Protein AF-A0A7C5QL79-F1 (afdb_monomer_lite)

Secondary structure (DSSP, 8-state):
-HHHHHHTT----SS---SS------------TTT-TTS-B-TTSSBPB-TTSBBSSTT-B--GGGSSSPSHHHHHHHHHHHHHHHHHSS-----GGGS-EEEESSSEEEEEE-GGG-SEEEEEEGGGSHHHHHH----EEEEEE-TTS-EEEEEEEESSHHHHHHHHHHHHT----SS-GGGHHHHHSPPTTPPP-

Foldseek 3Di:
DVVVCVVVVDDDDPDDDDPDDDDPDDDADDDPCVVVVPFDADPSRATDADQLQATPDPLDGDAEPSHDPHDDQRRVQNVVSNVCCNVPNSPDGRDVLLGKE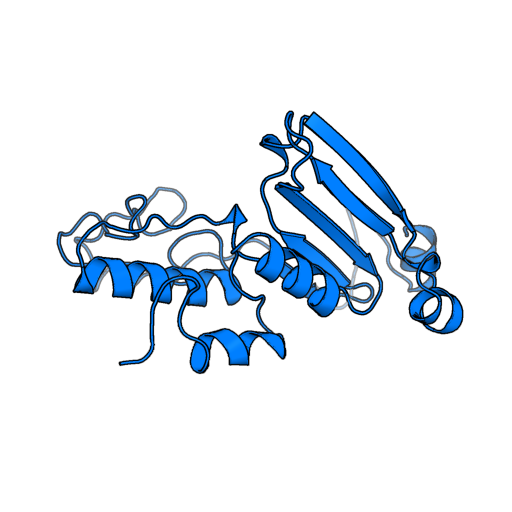WDPDVKIKIKHFDQVQFPDKDKDFPCVDVVCVVPKRDKMKMFGAHPVRDTGMIIIITPPRQVVRQVVSVVVQGAHYPPDPCNVCVVPPPRDPDDDD

Structure (mmCIF, N/CA/C/O backbone):
data_AF-A0A7C5QL79-F1
#
_entry.id   AF-A0A7C5QL79-F1
#
loop_
_atom_site.group_PDB
_atom_site.id
_atom_site.type_symbol
_atom_site.label_atom_id
_atom_site.label_alt_id
_atom_site.label_comp_id
_atom_site.label_asym_id
_atom_site.label_entity_id
_atom_site.label_seq_id
_atom_site.pdbx_PDB_ins_code
_atom_site.Cartn_x
_atom_site.Cartn_y
_atom_site.Cartn_z
_atom_site.occupancy
_atom_site.B_iso_or_equiv
_atom_site.auth_seq_id
_atom_site.auth_comp_id
_atom_site.auth_asym_id
_atom_site.auth_atom_id
_atom_site.pdbx_PDB_model_num
ATOM 1 N N . LEU A 1 1 ? 9.612 5.056 -22.822 1.00 63.94 1 LEU A N 1
ATOM 2 C CA . LEU A 1 1 ? 8.281 4.616 -22.355 1.00 63.94 1 LEU A CA 1
ATOM 3 C C . LEU A 1 1 ? 7.223 5.064 -23.346 1.00 63.94 1 LEU A C 1
ATOM 5 O O . LEU A 1 1 ? 6.625 4.189 -23.943 1.00 63.94 1 LEU A O 1
ATOM 9 N N . GLU A 1 2 ? 7.077 6.368 -23.602 1.00 67.50 2 GLU A N 1
ATOM 10 C CA . GLU A 1 2 ? 6.172 6.901 -24.642 1.00 67.50 2 GLU A CA 1
ATOM 11 C C . GLU A 1 2 ? 6.366 6.213 -25.995 1.00 67.50 2 GLU A C 1
ATOM 13 O O . GLU A 1 2 ? 5.449 5.558 -26.464 1.00 67.50 2 GLU A O 1
ATOM 18 N N . SER A 1 3 ? 7.589 6.172 -26.535 1.00 72.56 3 SER A N 1
ATOM 19 C CA . SER A 1 3 ? 7.853 5.480 -27.811 1.00 72.56 3 SER A CA 1
ATOM 20 C C . SER A 1 3 ? 7.521 3.979 -27.796 1.00 72.56 3 SER A C 1
ATOM 22 O O . SER A 1 3 ? 7.276 3.383 -28.838 1.00 72.56 3 SER A O 1
ATOM 24 N N . SER A 1 4 ? 7.533 3.341 -26.621 1.00 70.38 4 SER A N 1
ATOM 25 C CA . SER A 1 4 ? 7.132 1.936 -26.468 1.00 70.38 4 SER A CA 1
ATOM 26 C C . SER A 1 4 ? 5.611 1.790 -26.429 1.00 70.38 4 SER A C 1
ATOM 28 O O . SER A 1 4 ? 5.093 0.817 -26.958 1.00 70.38 4 SER A O 1
ATOM 30 N N . LEU A 1 5 ? 4.905 2.745 -25.819 1.00 71.00 5 LEU A N 1
ATOM 31 C CA . LEU A 1 5 ? 3.443 2.812 -25.799 1.00 71.00 5 LEU A CA 1
ATOM 32 C C . LEU A 1 5 ? 2.896 3.126 -27.198 1.00 71.00 5 LEU A C 1
ATOM 34 O O . LEU A 1 5 ? 2.016 2.418 -27.677 1.00 71.00 5 LEU A O 1
ATOM 38 N N . GLU A 1 6 ? 3.493 4.090 -27.896 1.00 80.56 6 GLU A N 1
ATOM 39 C CA . GLU A 1 6 ? 3.172 4.410 -29.291 1.00 80.56 6 GLU A CA 1
ATOM 40 C C . GLU A 1 6 ? 3.388 3.199 -30.211 1.00 80.56 6 GLU A C 1
ATOM 42 O O . GLU A 1 6 ? 2.539 2.887 -31.043 1.00 80.56 6 GLU A O 1
ATOM 47 N N . ALA A 1 7 ? 4.480 2.445 -30.024 1.00 78.38 7 ALA A N 1
ATOM 48 C CA . ALA A 1 7 ? 4.735 1.212 -30.776 1.00 78.38 7 ALA A CA 1
ATOM 49 C C . ALA A 1 7 ? 3.708 0.095 -30.498 1.00 78.38 7 ALA A C 1
ATOM 51 O O . ALA A 1 7 ? 3.544 -0.804 -31.323 1.00 78.38 7 ALA A O 1
ATOM 52 N N . LEU A 1 8 ? 3.014 0.149 -29.356 1.00 77.56 8 LEU A N 1
ATOM 53 C CA . LEU A 1 8 ? 1.894 -0.732 -29.010 1.00 77.56 8 LEU A CA 1
ATOM 54 C C . LEU A 1 8 ? 0.539 -0.183 -29.496 1.00 77.56 8 LEU A C 1
ATOM 56 O O . LEU A 1 8 ? -0.491 -0.796 -29.224 1.00 77.56 8 LEU A O 1
ATOM 60 N N . GLY A 1 9 ? 0.529 0.945 -30.213 1.00 81.75 9 GLY A N 1
ATOM 61 C CA . GLY A 1 9 ? -0.681 1.589 -30.724 1.00 81.75 9 GLY A CA 1
ATOM 62 C C . GLY A 1 9 ? -1.437 2.415 -29.683 1.00 81.75 9 GLY A C 1
ATOM 63 O O . GLY A 1 9 ? -2.613 2.707 -29.885 1.00 81.75 9 GLY A O 1
ATOM 64 N N . VAL A 1 10 ? -0.796 2.772 -28.566 1.00 82.88 10 VAL A N 1
ATOM 65 C CA . VAL A 1 10 ? -1.392 3.644 -27.548 1.00 82.88 10 VAL A CA 1
ATOM 66 C C . VAL A 1 10 ? -1.242 5.098 -27.987 1.00 82.88 10 VAL A C 1
ATOM 68 O O . VAL A 1 10 ? -0.123 5.596 -28.096 1.00 82.88 10 VAL A O 1
ATOM 71 N N . ASP A 1 11 ? -2.369 5.774 -28.193 1.00 82.50 11 ASP A N 1
ATOM 72 C CA . ASP A 1 11 ? -2.445 7.227 -28.356 1.00 82.50 11 ASP A CA 1
ATOM 73 C C . ASP A 1 11 ? -2.881 7.869 -27.032 1.00 82.50 11 ASP A C 1
ATOM 75 O O . ASP A 1 11 ? -3.882 7.464 -26.436 1.00 82.50 11 ASP A O 1
ATOM 79 N N . ILE A 1 12 ? -2.116 8.850 -26.552 1.00 83.94 12 ILE A N 1
ATOM 80 C CA . ILE A 1 12 ? -2.429 9.600 -25.332 1.00 83.94 12 ILE A CA 1
ATOM 81 C C . ILE A 1 12 ? -2.948 10.970 -25.762 1.00 83.94 12 ILE A C 1
ATOM 83 O O . ILE A 1 12 ? -2.173 11.865 -26.095 1.00 83.94 12 ILE A O 1
ATOM 87 N N . SER A 1 13 ? -4.266 11.143 -25.730 1.00 84.19 13 SER A N 1
ATOM 88 C CA . SER A 1 13 ? -4.932 12.361 -26.189 1.00 84.19 13 SER A CA 1
ATOM 89 C C . SER A 1 13 ? -6.064 12.782 -25.247 1.00 84.19 13 SER A C 1
ATOM 91 O O . SER A 1 13 ? -6.683 11.964 -24.569 1.00 84.19 13 SER A O 1
ATOM 93 N N . GLU A 1 14 ? -6.353 14.087 -25.186 1.00 87.12 14 GLU A N 1
ATOM 94 C CA . GLU A 1 14 ? -7.499 14.615 -24.418 1.00 87.12 14 GLU A CA 1
ATOM 95 C C . GLU A 1 14 ? -8.848 14.294 -25.081 1.00 87.12 14 GLU A C 1
ATOM 97 O O . GLU A 1 14 ? -9.909 14.457 -24.477 1.00 87.12 14 GLU A O 1
ATOM 102 N N . ARG A 1 15 ? -8.820 13.895 -26.356 1.00 84.12 15 ARG A N 1
ATOM 103 C CA . ARG A 1 15 ? -9.989 13.583 -27.173 1.00 84.12 15 ARG A CA 1
ATOM 104 C C . ARG A 1 15 ? -9.667 12.381 -28.041 1.00 84.12 15 ARG A C 1
ATOM 106 O O . ARG A 1 15 ? -8.671 12.410 -28.752 1.00 84.12 15 ARG A O 1
ATOM 113 N N . GLY A 1 16 ? -10.556 11.399 -28.041 1.00 84.50 16 GLY A N 1
ATOM 114 C CA . GLY A 1 16 ? -10.455 10.226 -28.895 1.00 84.50 16 GLY A CA 1
ATOM 115 C C . GLY A 1 16 ? -11.828 9.768 -29.365 1.00 84.50 16 GLY A C 1
ATOM 116 O O . GLY A 1 16 ? -12.850 10.092 -28.758 1.00 84.50 16 GLY A O 1
ATOM 117 N N . GLU A 1 17 ? -11.835 9.010 -30.452 1.00 86.44 17 GLU A N 1
ATOM 118 C CA . GLU A 1 17 ? -12.997 8.275 -30.944 1.00 86.44 17 GLU A CA 1
ATOM 119 C C . GLU A 1 17 ? -12.685 6.779 -30.861 1.00 86.44 17 GLU A C 1
ATOM 121 O O . GLU A 1 17 ? -11.541 6.363 -31.040 1.00 86.44 17 GLU A O 1
ATOM 126 N N . GLY A 1 18 ? -13.693 5.960 -30.577 1.00 89.19 18 GLY A N 1
ATOM 127 C CA . GLY A 1 18 ? -13.520 4.516 -30.482 1.00 89.19 18 GLY A CA 1
ATOM 128 C C . GLY A 1 18 ? -14.843 3.779 -30.625 1.00 89.19 18 GLY A C 1
ATOM 129 O O . GLY A 1 18 ? -15.895 4.290 -30.249 1.00 89.19 18 GLY A O 1
ATOM 130 N N . GLU A 1 19 ? -14.788 2.557 -31.154 1.00 95.00 19 GLU A N 1
ATOM 131 C CA . GLU A 1 19 ? -15.956 1.667 -31.241 1.00 95.00 19 GLU A CA 1
ATOM 132 C C . GLU A 1 19 ? -16.398 1.159 -29.858 1.00 95.00 19 GLU A C 1
ATOM 134 O O . GLU A 1 19 ? -17.542 0.753 -29.668 1.00 95.00 19 GLU A O 1
ATOM 139 N N . THR A 1 20 ? -15.487 1.171 -28.880 1.00 94.06 20 THR A N 1
ATOM 140 C CA . THR A 1 20 ? -15.735 0.798 -27.485 1.00 94.06 20 THR A CA 1
ATOM 141 C C . THR A 1 20 ? -15.149 1.857 -26.561 1.00 94.06 20 THR A C 1
ATOM 143 O O . THR A 1 20 ? -13.998 2.257 -26.723 1.00 94.06 20 THR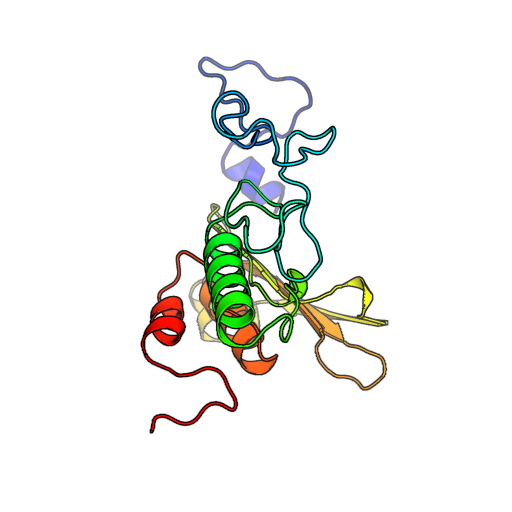 A O 1
ATOM 146 N N . ILE A 1 21 ? -15.935 2.278 -25.570 1.00 89.94 21 ILE A N 1
ATOM 147 C CA . ILE A 1 21 ? -15.520 3.212 -24.521 1.00 89.94 21 ILE A CA 1
ATOM 148 C C . ILE A 1 21 ? -15.415 2.428 -23.214 1.00 89.94 21 ILE A C 1
ATOM 150 O O . ILE A 1 21 ? -16.379 1.788 -22.791 1.00 89.94 21 ILE A O 1
ATOM 154 N N . VAL A 1 22 ? -14.245 2.478 -22.577 1.00 90.69 22 VAL A N 1
ATOM 155 C CA . VAL A 1 22 ? -14.020 1.918 -21.240 1.00 90.69 22 VAL A CA 1
ATOM 156 C C . VAL A 1 22 ? -13.766 3.071 -20.279 1.00 90.69 22 VAL A C 1
ATOM 158 O O . VAL A 1 22 ? -12.767 3.775 -20.398 1.00 90.69 22 VAL A O 1
ATOM 161 N N . GLU A 1 23 ? -14.660 3.256 -19.311 1.00 89.25 23 GLU A N 1
ATOM 162 C CA . GLU A 1 23 ? -14.507 4.262 -18.260 1.00 89.25 23 GLU A CA 1
ATOM 163 C C . GLU A 1 23 ? -13.909 3.615 -17.005 1.00 89.25 23 GLU A C 1
ATOM 165 O O . GLU A 1 23 ? -14.583 2.897 -16.268 1.00 89.25 23 GLU A O 1
ATOM 170 N N . SER A 1 24 ? -12.626 3.870 -16.746 1.00 88.06 24 SER A N 1
ATOM 171 C CA . SER A 1 24 ? -11.906 3.372 -15.565 1.00 88.06 24 SER A CA 1
ATOM 172 C C . SER A 1 24 ? -11.618 4.498 -14.565 1.00 88.06 24 SER A C 1
ATOM 174 O O . SER A 1 24 ? -10.469 4.738 -14.191 1.00 88.06 24 SER A O 1
ATOM 176 N N . GLY A 1 25 ? -12.664 5.240 -14.193 1.00 84.38 25 GLY A N 1
ATOM 177 C CA . GLY A 1 25 ? -12.589 6.347 -13.238 1.00 84.38 25 GLY A CA 1
ATOM 178 C C . GLY A 1 25 ? -12.489 5.900 -11.774 1.00 84.38 25 GLY A C 1
ATOM 179 O O . GLY A 1 25 ? -12.123 4.770 -11.452 1.00 84.38 25 GLY A O 1
ATOM 180 N N . ASN A 1 26 ? -12.835 6.807 -10.860 1.00 81.94 26 ASN A N 1
ATOM 181 C CA . ASN A 1 26 ? -12.776 6.540 -9.423 1.00 81.94 26 ASN A CA 1
ATOM 182 C C . ASN A 1 26 ? -13.774 5.461 -8.979 1.00 81.94 26 ASN A C 1
ATOM 184 O O . ASN A 1 26 ? -14.882 5.347 -9.505 1.00 81.94 26 ASN A O 1
ATOM 188 N N . ARG A 1 27 ? -13.399 4.718 -7.934 1.00 85.62 27 ARG A N 1
ATOM 189 C CA . ARG A 1 27 ? -14.290 3.786 -7.235 1.00 85.62 27 ARG A CA 1
ATOM 190 C C . ARG A 1 27 ? -15.063 4.525 -6.147 1.00 85.62 27 ARG A C 1
ATOM 192 O O . ARG A 1 27 ? -14.490 5.338 -5.425 1.00 85.62 27 ARG A O 1
ATOM 199 N N . ILE A 1 28 ? -16.346 4.206 -6.013 1.00 85.94 28 ILE A N 1
ATOM 200 C CA . ILE A 1 28 ? -17.204 4.701 -4.933 1.00 85.94 28 ILE A CA 1
ATOM 201 C C . ILE A 1 28 ? -17.458 3.529 -3.978 1.00 85.94 28 ILE A C 1
ATOM 203 O O . ILE A 1 28 ? -17.839 2.453 -4.447 1.00 85.94 28 ILE A O 1
ATOM 207 N N . PRO A 1 29 ? -17.238 3.692 -2.665 1.00 90.69 29 PRO A N 1
ATOM 208 C CA . PRO A 1 29 ? -17.466 2.621 -1.704 1.00 90.69 29 PRO A CA 1
ATOM 209 C C . PRO A 1 29 ? -18.959 2.287 -1.591 1.00 90.69 29 PRO A C 1
ATOM 211 O O . PRO A 1 29 ? -19.800 3.172 -1.412 1.00 90.69 29 PRO A O 1
ATOM 214 N N . ASP A 1 30 ? -19.286 0.997 -1.649 1.00 88.38 30 ASP A N 1
ATOM 215 C CA . ASP A 1 30 ? -20.656 0.506 -1.486 1.00 88.38 30 ASP A CA 1
ATOM 216 C C . ASP A 1 30 ? -20.988 0.305 -0.000 1.00 88.38 30 ASP A C 1
ATOM 218 O O . ASP A 1 30 ? -20.845 -0.778 0.570 1.00 88.38 30 ASP A O 1
ATOM 222 N N . VAL A 1 31 ? -21.380 1.395 0.663 1.00 88.00 31 VAL A N 1
ATOM 223 C CA . VAL A 1 31 ? -21.818 1.371 2.064 1.00 88.00 31 VAL A CA 1
ATOM 224 C C . VAL A 1 31 ? -23.343 1.418 2.123 1.00 88.00 31 VAL A C 1
ATOM 226 O O . VAL A 1 31 ? -23.960 2.419 1.755 1.00 88.00 31 VAL A O 1
ATOM 229 N N . CYS A 1 32 ? -23.967 0.370 2.670 1.00 88.00 32 CYS A N 1
ATOM 230 C CA . CYS A 1 32 ? -25.419 0.310 2.862 1.00 88.00 32 CYS A CA 1
ATOM 231 C C . CYS A 1 32 ? -25.889 1.260 3.984 1.00 88.00 32 CYS A C 1
ATOM 233 O O . CYS A 1 32 ? -26.115 0.856 5.129 1.00 88.00 32 CYS A O 1
ATOM 235 N N . ARG A 1 33 ? -26.054 2.546 3.656 1.00 88.31 33 ARG A N 1
ATOM 236 C CA . ARG A 1 33 ? -26.416 3.607 4.617 1.00 88.31 33 ARG A CA 1
ATOM 237 C C . ARG A 1 33 ? -27.761 3.372 5.302 1.00 88.31 33 ARG A C 1
ATOM 239 O O . ARG A 1 33 ? -27.926 3.753 6.453 1.00 88.31 33 ARG A O 1
ATOM 246 N N . GLN A 1 34 ? -28.713 2.728 4.626 1.00 89.62 34 GLN A N 1
ATOM 247 C CA . GLN A 1 34 ? -30.020 2.397 5.203 1.00 89.62 34 GLN A CA 1
ATOM 248 C C . GLN A 1 34 ? -29.892 1.385 6.346 1.00 89.62 34 GLN A C 1
ATOM 250 O O . GLN A 1 34 ? -30.631 1.464 7.324 1.00 89.62 34 GLN A O 1
ATOM 255 N N . ARG A 1 35 ? -28.955 0.437 6.227 1.00 90.94 35 ARG A N 1
ATOM 256 C CA . ARG A 1 35 ? -28.710 -0.593 7.242 1.00 90.94 35 ARG A CA 1
ATOM 257 C C . ARG A 1 35 ? -27.802 -0.099 8.365 1.00 90.94 35 ARG A C 1
ATOM 259 O O . ARG A 1 35 ? -27.935 -0.563 9.493 1.00 90.94 35 ARG A O 1
ATOM 266 N N . PHE A 1 36 ? -26.917 0.851 8.065 1.00 90.38 36 PHE A N 1
ATOM 267 C CA . PHE A 1 36 ? -25.947 1.400 9.012 1.00 90.38 36 PHE A CA 1
ATOM 268 C C . PHE A 1 36 ? -26.030 2.935 9.121 1.00 90.38 36 PHE A C 1
ATOM 270 O O . PHE A 1 36 ? -25.027 3.617 8.911 1.00 90.38 36 PHE A O 1
ATOM 277 N N . PRO A 1 37 ? -27.197 3.515 9.471 1.00 92.81 37 PRO A N 1
ATOM 278 C CA . PRO A 1 37 ? -27.390 4.971 9.473 1.00 92.81 37 PRO A CA 1
ATOM 279 C C . PRO A 1 37 ? -26.587 5.698 10.565 1.00 92.81 37 PRO A C 1
ATOM 281 O O . PRO A 1 37 ? -26.449 6.916 10.531 1.00 92.81 37 PRO A O 1
ATOM 284 N N . PHE A 1 38 ? -26.077 4.955 11.547 1.00 93.81 38 PHE A N 1
ATOM 285 C CA . PHE A 1 38 ? -25.294 5.455 12.676 1.00 93.81 38 PHE A CA 1
ATOM 286 C C . PHE A 1 38 ? -23.782 5.502 12.406 1.00 93.81 38 PHE A C 1
ATOM 288 O O . PHE A 1 38 ? -23.044 6.088 13.198 1.00 93.81 38 PHE A O 1
ATOM 295 N N . ILE A 1 39 ? -23.305 4.882 11.321 1.00 95.56 39 ILE A N 1
ATOM 296 C CA . ILE A 1 39 ? -21.898 4.967 10.925 1.00 95.56 39 ILE A CA 1
ATOM 297 C C . ILE A 1 39 ? -21.702 6.288 10.190 1.00 95.56 39 ILE A C 1
ATOM 299 O O . ILE A 1 39 ? -22.369 6.563 9.191 1.00 95.56 39 ILE A O 1
ATOM 303 N N . ARG A 1 40 ? -20.780 7.117 10.680 1.00 96.56 40 ARG A N 1
ATOM 304 C CA . ARG A 1 40 ? -20.447 8.374 10.019 1.00 96.56 40 ARG A CA 1
ATOM 305 C C . ARG A 1 40 ? -19.749 8.103 8.687 1.00 96.56 40 ARG A C 1
ATOM 307 O O . ARG A 1 40 ? -18.756 7.381 8.624 1.00 96.56 40 ARG A O 1
ATOM 314 N N . ILE A 1 41 ? -20.261 8.739 7.640 1.00 95.25 41 ILE A N 1
ATOM 315 C CA . ILE A 1 41 ? -19.710 8.701 6.286 1.00 95.25 41 ILE A CA 1
ATOM 316 C C . ILE A 1 41 ? -19.193 10.094 5.940 1.00 95.25 41 ILE A C 1
ATOM 318 O O . ILE A 1 41 ? -19.861 11.095 6.208 1.00 95.25 41 ILE A O 1
ATOM 322 N N . ARG A 1 42 ? -17.999 10.156 5.359 1.00 94.25 42 ARG A N 1
ATOM 323 C CA . ARG A 1 42 ? -17.373 11.394 4.894 1.00 94.25 42 ARG A CA 1
ATOM 324 C C . ARG A 1 42 ? -18.052 11.914 3.621 1.00 94.25 42 ARG A C 1
ATOM 326 O O . ARG A 1 42 ? -18.828 11.212 2.971 1.00 94.25 42 ARG A O 1
ATOM 333 N N . SER A 1 43 ? -17.744 13.152 3.238 1.00 92.69 43 SER A N 1
ATOM 334 C CA . SER A 1 43 ? -18.300 13.787 2.032 1.00 92.69 43 SER A CA 1
ATOM 335 C C . SER A 1 43 ? -17.922 13.072 0.731 1.00 92.69 43 SER A C 1
ATOM 337 O O . SER A 1 43 ? -18.684 13.120 -0.228 1.00 92.69 43 SER A O 1
ATOM 339 N N . ASP A 1 44 ? -16.786 12.378 0.711 1.00 91.31 44 ASP A N 1
ATOM 340 C CA . ASP A 1 44 ? -16.300 11.574 -0.414 1.00 91.31 44 ASP A CA 1
ATOM 341 C C . ASP A 1 44 ? -16.882 10.147 -0.452 1.00 91.31 44 ASP A C 1
ATOM 343 O O . ASP A 1 44 ? -16.533 9.353 -1.320 1.00 91.31 44 ASP A O 1
ATOM 347 N N . GLY A 1 45 ? -17.796 9.818 0.467 1.00 92.50 45 GLY A N 1
ATOM 348 C CA . GLY A 1 45 ? -18.539 8.559 0.484 1.00 92.50 45 GLY A CA 1
ATOM 349 C C . GLY A 1 45 ? -17.920 7.442 1.324 1.00 92.50 45 GLY A C 1
ATOM 350 O O . GLY A 1 45 ? -18.614 6.460 1.582 1.00 92.50 45 GLY A O 1
ATOM 351 N N . PHE A 1 46 ? -16.682 7.591 1.797 1.00 95.75 46 PHE A N 1
ATOM 352 C CA . PHE A 1 46 ? -15.996 6.585 2.616 1.00 95.75 46 PHE A CA 1
ATOM 353 C C . PHE A 1 46 ? -16.413 6.636 4.090 1.00 95.75 46 PHE A C 1
ATOM 355 O O . PHE A 1 46 ? -16.863 7.669 4.594 1.00 95.75 46 PHE A O 1
ATOM 362 N N . VAL A 1 47 ? -16.249 5.516 4.796 1.00 96.88 47 VAL A N 1
ATOM 363 C CA . VAL A 1 47 ? -16.483 5.441 6.244 1.00 96.88 47 VAL A CA 1
ATOM 364 C C . VAL A 1 47 ? -15.431 6.275 6.977 1.00 96.88 47 VAL A C 1
ATOM 366 O O . VAL A 1 47 ? -14.241 6.177 6.681 1.00 96.88 47 VAL A O 1
ATOM 369 N N . ASP A 1 48 ? -15.871 7.102 7.928 1.00 96.62 48 ASP A N 1
ATOM 370 C CA . ASP A 1 48 ? -14.969 7.847 8.809 1.00 96.62 48 ASP A CA 1
ATOM 371 C C . ASP A 1 48 ? -14.414 6.906 9.885 1.00 96.62 48 ASP A C 1
ATOM 373 O O . ASP A 1 48 ? -15.181 6.318 10.657 1.00 96.62 48 ASP A O 1
ATOM 377 N N . THR A 1 49 ? -13.091 6.754 9.922 1.00 97.69 49 THR A N 1
ATOM 378 C CA . THR A 1 49 ? -12.387 5.923 10.902 1.00 97.69 49 THR A CA 1
ATOM 379 C C . THR A 1 49 ? -11.228 6.676 11.527 1.00 97.69 49 THR A C 1
ATOM 381 O O . THR A 1 49 ? -10.605 7.532 10.898 1.00 97.69 49 THR A O 1
ATOM 384 N N . ASP A 1 50 ? -10.885 6.307 12.753 1.00 97.38 50 ASP A N 1
ATOM 385 C CA . ASP A 1 50 ? -9.652 6.754 13.385 1.00 97.38 50 ASP A CA 1
ATOM 386 C C . ASP A 1 50 ? -8.409 6.014 12.817 1.00 97.38 50 ASP A C 1
ATOM 388 O O . ASP A 1 50 ? -8.542 5.122 11.970 1.00 97.38 50 ASP A O 1
ATOM 392 N N . PRO A 1 51 ? -7.175 6.346 13.259 1.00 97.44 51 PRO A N 1
ATOM 393 C CA . PRO A 1 51 ? -5.956 5.668 12.797 1.00 97.44 51 PRO A CA 1
ATOM 394 C C . PRO A 1 51 ? -5.870 4.167 13.121 1.00 97.44 51 PRO A C 1
ATOM 396 O O . PRO A 1 51 ? -4.964 3.495 12.635 1.00 97.44 51 PRO A O 1
ATOM 399 N N . PHE A 1 52 ? -6.768 3.649 13.961 1.00 97.75 52 PHE A N 1
ATOM 400 C CA . PHE A 1 52 ? -6.854 2.248 14.372 1.00 97.75 52 PHE A CA 1
ATOM 401 C C . PHE A 1 52 ? -7.974 1.499 13.630 1.00 97.75 52 PHE A C 1
ATOM 403 O O . PHE A 1 52 ? -8.215 0.327 13.924 1.00 97.75 52 PHE A O 1
ATOM 410 N N . LEU A 1 53 ? -8.609 2.160 12.649 1.00 98.31 53 LEU A N 1
ATOM 411 C CA . LEU A 1 53 ? -9.711 1.672 11.809 1.00 98.31 53 LEU A CA 1
ATOM 412 C C . LEU A 1 53 ? -11.052 1.521 12.544 1.00 98.31 53 LEU A C 1
ATOM 414 O O . LEU A 1 53 ? -11.987 0.920 12.007 1.00 98.31 53 LEU A O 1
ATOM 418 N N . GLU A 1 54 ? -11.171 2.079 13.751 1.00 98.12 54 GLU A N 1
ATOM 419 C CA . GLU A 1 54 ? -12.440 2.121 14.477 1.00 98.12 54 GLU A CA 1
ATOM 420 C C . GLU A 1 54 ? -13.310 3.253 13.917 1.00 98.12 54 GLU A C 1
ATOM 422 O O . GLU A 1 54 ? -12.839 4.364 13.669 1.00 98.12 54 GLU A O 1
ATOM 427 N N . THR A 1 55 ? -14.588 2.965 13.692 1.00 97.38 55 THR A N 1
ATOM 428 C CA . THR A 1 55 ? -15.566 3.932 13.184 1.00 97.38 55 THR A CA 1
ATOM 429 C C . THR A 1 55 ? -16.004 4.919 14.273 1.00 97.38 55 THR A C 1
ATOM 431 O O . THR A 1 55 ? -15.576 4.860 15.424 1.00 97.38 55 THR A O 1
ATOM 434 N N . SER A 1 56 ? -16.948 5.805 13.945 1.00 95.31 56 SER A N 1
ATOM 435 C CA . SER A 1 56 ? -17.608 6.665 14.935 1.00 95.31 56 SER A CA 1
ATOM 436 C C . SER A 1 56 ? -18.395 5.911 16.018 1.00 95.31 56 SER A C 1
ATOM 438 O O . SER A 1 56 ? -18.819 6.535 16.991 1.00 95.31 56 SER A O 1
ATOM 440 N N . VAL A 1 57 ? -18.648 4.609 15.843 1.00 96.69 57 VAL A N 1
ATOM 441 C CA . VAL A 1 57 ? -19.324 3.765 16.834 1.00 96.69 57 VAL A CA 1
ATOM 442 C C . VAL A 1 57 ? -18.290 2.897 17.555 1.00 96.69 57 VAL A C 1
ATOM 444 O O . VAL A 1 57 ? -17.639 2.083 16.897 1.00 96.69 57 VAL A O 1
ATOM 447 N N . PRO A 1 58 ? -18.161 3.019 18.892 1.00 95.69 58 PRO A N 1
ATOM 448 C CA . PRO A 1 58 ? -17.221 2.211 19.663 1.00 95.69 58 PRO A CA 1
ATOM 449 C C . PRO A 1 58 ? -17.425 0.707 19.451 1.00 95.69 58 PRO A C 1
ATOM 451 O O . PRO A 1 58 ? -18.552 0.210 19.500 1.00 95.69 58 PRO A O 1
ATOM 454 N N . GLY A 1 59 ? -16.330 -0.015 19.228 1.00 95.19 59 GLY A N 1
ATOM 455 C CA . GLY A 1 59 ? -16.298 -1.451 18.960 1.00 95.19 59 GLY A CA 1
ATOM 456 C C . GLY A 1 59 ? -16.640 -1.851 17.522 1.00 95.19 59 GLY A C 1
ATOM 457 O O . GLY A 1 59 ? -16.625 -3.042 17.213 1.00 95.19 59 GLY A O 1
ATOM 458 N N . VAL A 1 60 ? -16.943 -0.900 16.632 1.00 96.44 60 VAL A N 1
ATOM 459 C CA . VAL A 1 60 ? -17.236 -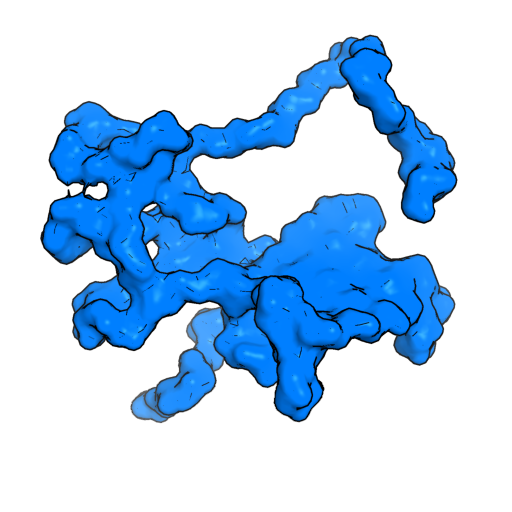1.169 15.217 1.00 96.44 60 VAL A CA 1
ATOM 460 C C . VAL A 1 60 ? -16.078 -0.678 14.360 1.00 96.44 60 VAL A C 1
ATOM 462 O O . VAL A 1 60 ? -15.749 0.506 14.387 1.00 96.44 60 VAL A O 1
ATOM 465 N N . TYR A 1 61 ? -15.504 -1.575 13.561 1.00 97.56 61 TYR A N 1
ATOM 466 C CA . TYR A 1 61 ? -14.363 -1.307 12.684 1.00 97.56 61 TYR A CA 1
ATOM 467 C C . TYR A 1 61 ? -14.774 -1.378 11.213 1.00 97.56 61 TYR A C 1
ATOM 469 O O . TYR A 1 61 ? -15.687 -2.125 10.855 1.00 97.56 61 TYR A O 1
ATOM 477 N N . ALA A 1 62 ? -14.085 -0.622 10.356 1.00 96.88 62 ALA A N 1
ATOM 478 C CA . ALA A 1 62 ? -14.281 -0.661 8.909 1.00 96.88 62 ALA A CA 1
ATOM 479 C C . ALA A 1 62 ? -12.954 -0.931 8.187 1.00 96.88 62 ALA A C 1
ATOM 481 O O . ALA A 1 62 ? -11.936 -0.302 8.464 1.00 96.88 62 ALA A O 1
ATOM 482 N N . VAL A 1 63 ? -12.970 -1.885 7.254 1.00 97.19 63 VAL A N 1
ATOM 483 C CA . VAL A 1 63 ? -11.789 -2.367 6.520 1.00 97.19 63 VAL A CA 1
ATOM 484 C C . VAL A 1 63 ? -12.134 -2.607 5.050 1.00 97.19 63 VAL A C 1
ATOM 486 O O . VAL A 1 63 ? -13.305 -2.673 4.683 1.00 97.19 63 VAL A O 1
ATOM 489 N N . GLY A 1 64 ? -11.121 -2.761 4.197 1.00 95.88 64 GLY A N 1
ATOM 490 C CA . GLY A 1 64 ? -11.316 -2.931 2.754 1.00 95.88 64 GLY A CA 1
ATOM 491 C C . GLY A 1 64 ? -11.559 -1.613 2.020 1.00 95.88 64 GLY A C 1
ATOM 492 O O . GLY A 1 64 ? -11.086 -0.566 2.459 1.00 95.88 64 GLY A O 1
ATOM 493 N N . ASP A 1 65 ? -12.274 -1.675 0.895 1.00 96.06 65 ASP A N 1
ATOM 494 C CA . ASP A 1 65 ? -12.493 -0.535 -0.012 1.00 96.06 65 ASP A CA 1
ATOM 495 C C . ASP A 1 65 ? -13.405 0.559 0.575 1.00 96.06 65 ASP A C 1
ATOM 497 O O . ASP A 1 65 ? -13.420 1.677 0.068 1.00 96.06 65 ASP A O 1
ATOM 501 N N . VAL A 1 66 ? -14.144 0.280 1.656 1.00 96.00 66 VAL A N 1
ATOM 502 C CA . VAL A 1 66 ? -14.994 1.282 2.332 1.00 96.00 66 VAL A CA 1
ATOM 503 C C . VAL A 1 66 ? -14.198 2.324 3.127 1.00 96.00 66 VAL A C 1
ATOM 505 O O . VAL A 1 66 ? -14.758 3.346 3.526 1.00 96.00 66 VAL A O 1
ATOM 508 N N . VAL A 1 67 ? -12.896 2.093 3.312 1.00 96.38 67 VAL A N 1
ATOM 509 C CA . VAL A 1 67 ? -11.926 3.016 3.915 1.00 96.38 67 VAL A CA 1
ATOM 510 C C . VAL A 1 67 ? -10.752 3.149 2.940 1.00 96.38 67 VAL A C 1
ATOM 512 O O . VAL A 1 67 ? -10.233 2.127 2.505 1.00 96.38 67 VAL A O 1
ATOM 515 N N . PRO A 1 68 ? -10.283 4.344 2.562 1.00 94.44 68 PRO A N 1
ATOM 516 C CA . PRO A 1 68 ? -9.136 4.465 1.663 1.00 94.44 68 PRO A CA 1
ATOM 517 C C . PRO A 1 68 ? -7.799 4.163 2.377 1.00 94.44 68 PRO A C 1
ATOM 519 O O . PRO A 1 68 ? -7.727 4.261 3.602 1.00 94.44 68 PRO A O 1
ATOM 522 N N . PRO A 1 69 ? -6.719 3.827 1.642 1.00 94.50 69 PRO A N 1
ATOM 523 C CA . PRO A 1 69 ? -6.656 3.588 0.191 1.00 94.50 69 PRO A CA 1
ATOM 524 C C . PRO A 1 69 ? -7.344 2.282 -0.232 1.00 94.50 69 PRO A C 1
ATOM 526 O O . PRO A 1 69 ? -7.369 1.330 0.541 1.00 94.50 69 PRO A O 1
ATOM 529 N N . THR A 1 70 ? -7.906 2.215 -1.438 1.00 93.25 70 THR A N 1
ATOM 530 C CA . THR A 1 70 ? -8.598 1.013 -1.950 1.00 93.25 70 THR A CA 1
ATOM 531 C C . THR A 1 70 ? -7.626 0.006 -2.557 1.00 93.25 70 THR A C 1
ATOM 533 O O . THR A 1 70 ? -6.582 0.395 -3.078 1.00 93.25 70 THR A O 1
ATOM 536 N N . GLY A 1 71 ? -7.996 -1.272 -2.568 1.00 91.50 71 GLY A N 1
ATOM 537 C CA . GLY A 1 71 ? -7.188 -2.343 -3.149 1.00 91.50 71 GLY A CA 1
ATOM 538 C C . GLY A 1 71 ? -6.917 -3.478 -2.169 1.00 91.50 71 GLY A C 1
ATOM 539 O O . GLY A 1 71 ? -6.939 -3.301 -0.951 1.00 91.50 71 GLY A O 1
ATOM 540 N N . ALA A 1 72 ? -6.653 -4.660 -2.720 1.00 91.94 72 ALA A N 1
ATOM 541 C CA . ALA A 1 72 ? -6.577 -5.895 -1.951 1.00 91.94 72 ALA A CA 1
ATOM 542 C C . ALA A 1 72 ? -5.449 -5.898 -0.907 1.00 91.94 72 ALA A C 1
ATOM 544 O O . ALA A 1 72 ? -5.727 -6.218 0.245 1.00 91.94 72 ALA A O 1
ATOM 545 N N . SER A 1 73 ? -4.225 -5.458 -1.243 1.00 91.69 73 SER A N 1
ATOM 546 C CA . SER A 1 73 ? -3.122 -5.381 -0.263 1.00 91.69 73 SER A CA 1
ATOM 547 C C . SER A 1 73 ? -3.511 -4.530 0.952 1.00 91.69 73 SER A C 1
ATOM 549 O O . SER A 1 73 ? -3.302 -4.915 2.099 1.00 91.69 73 SER A O 1
ATOM 551 N N . PHE A 1 74 ? -4.151 -3.380 0.706 1.00 95.38 74 PHE A N 1
ATOM 552 C CA . PHE A 1 74 ? -4.625 -2.502 1.774 1.00 95.38 74 PHE A CA 1
ATOM 553 C C . PHE A 1 74 ? -5.797 -3.115 2.541 1.00 95.38 74 PHE A C 1
ATOM 555 O O . PHE A 1 74 ? -5.929 -2.870 3.735 1.00 95.38 74 PHE A O 1
ATOM 562 N N . ALA A 1 75 ? -6.670 -3.880 1.885 1.00 95.19 75 ALA A N 1
ATOM 563 C CA . ALA A 1 75 ? -7.771 -4.573 2.544 1.00 95.19 75 ALA A CA 1
ATOM 564 C C . ALA A 1 75 ? -7.262 -5.627 3.537 1.00 95.19 75 ALA A C 1
ATOM 566 O O . ALA A 1 75 ? -7.730 -5.644 4.676 1.00 95.19 75 ALA A O 1
ATOM 567 N N . TYR A 1 76 ? -6.279 -6.436 3.129 1.00 92.69 76 TYR A N 1
ATOM 568 C CA . TYR A 1 76 ? -5.630 -7.424 3.992 1.00 92.69 76 TYR A CA 1
ATOM 569 C C . TYR A 1 76 ? -4.936 -6.764 5.181 1.00 92.69 76 TYR A C 1
ATOM 571 O O . TYR A 1 76 ? -5.222 -7.117 6.326 1.00 92.69 76 TYR A O 1
ATOM 579 N N . GLU A 1 77 ? -4.113 -5.741 4.940 1.00 93.62 77 GLU A N 1
ATOM 580 C CA . GLU A 1 77 ? -3.423 -5.057 6.036 1.00 93.62 77 GLU A CA 1
ATOM 581 C C . GLU A 1 77 ? -4.411 -4.381 6.998 1.00 93.62 77 GLU A C 1
ATOM 583 O O . GLU A 1 77 ? -4.266 -4.476 8.217 1.00 93.62 77 GLU A O 1
ATOM 588 N N . LYS A 1 78 ? -5.476 -3.751 6.485 1.00 97.00 78 LYS A N 1
ATOM 589 C CA . LYS A 1 78 ? -6.527 -3.185 7.342 1.00 97.00 78 LYS A CA 1
ATOM 590 C C . LYS A 1 78 ? -7.218 -4.251 8.181 1.00 97.00 78 LYS A C 1
ATOM 592 O O . LYS A 1 78 ? -7.499 -3.998 9.348 1.00 97.00 78 LYS A O 1
ATOM 597 N N . ALA A 1 79 ? -7.499 -5.425 7.615 1.00 95.56 79 ALA A N 1
ATOM 598 C CA . ALA A 1 79 ? -8.083 -6.529 8.368 1.00 95.56 79 ALA A CA 1
ATOM 599 C C . ALA A 1 79 ? -7.149 -6.972 9.506 1.00 95.56 79 ALA A C 1
ATOM 601 O O . ALA A 1 79 ? -7.597 -7.081 10.648 1.00 95.56 79 ALA A O 1
ATOM 602 N N . ARG A 1 80 ? -5.849 -7.125 9.224 1.00 92.12 80 ARG A N 1
ATOM 603 C CA . ARG A 1 80 ? -4.823 -7.464 10.222 1.00 92.12 80 ARG A CA 1
ATOM 604 C C . ARG A 1 80 ? -4.767 -6.434 11.354 1.00 92.12 80 ARG A C 1
ATOM 606 O O . ARG A 1 80 ? -4.852 -6.802 12.525 1.00 92.12 80 ARG A O 1
ATOM 613 N N . VAL A 1 81 ? -4.691 -5.145 11.011 1.00 94.75 81 VAL A N 1
ATOM 614 C CA . VAL A 1 81 ? -4.662 -4.032 11.976 1.00 94.75 81 VAL A CA 1
ATOM 615 C C . VAL A 1 81 ? -5.948 -3.973 12.804 1.00 94.75 81 VAL A C 1
ATOM 617 O O . VAL A 1 81 ? -5.885 -3.840 14.026 1.00 94.75 81 VAL A O 1
ATOM 620 N N . ALA A 1 82 ? -7.119 -4.111 12.176 1.00 97.06 82 ALA A N 1
ATOM 621 C CA . ALA A 1 82 ? -8.397 -4.089 12.880 1.00 97.06 82 ALA A CA 1
ATOM 622 C C . ALA A 1 82 ? -8.517 -5.252 13.874 1.00 97.06 82 ALA A C 1
ATOM 624 O O . ALA A 1 82 ? -8.879 -5.024 15.024 1.00 97.06 82 ALA A O 1
ATOM 625 N N . VAL A 1 83 ? -8.158 -6.480 13.479 1.00 94.94 83 VAL A N 1
ATOM 626 C CA . VAL A 1 83 ? -8.188 -7.651 14.375 1.00 94.94 83 VAL A CA 1
ATOM 627 C C . VAL A 1 83 ? -7.238 -7.470 15.560 1.00 94.94 83 VAL A C 1
ATOM 629 O O . VAL A 1 83 ? -7.645 -7.697 16.699 1.00 94.94 83 VAL A O 1
ATOM 632 N N . GLN A 1 84 ? -6.011 -6.998 15.325 1.00 92.88 84 GLN A N 1
ATOM 633 C CA . GLN A 1 84 ? -5.065 -6.674 16.400 1.00 92.88 84 GLN A CA 1
ATOM 634 C C . GLN A 1 84 ? -5.653 -5.644 17.377 1.00 92.88 84 GLN A C 1
ATOM 636 O O . GLN A 1 84 ? -5.613 -5.841 18.592 1.00 92.88 84 GLN A O 1
ATOM 641 N N . ASN A 1 85 ? -6.290 -4.589 16.864 1.00 95.94 85 ASN A N 1
ATOM 642 C CA . ASN A 1 85 ? -6.900 -3.563 17.707 1.00 95.94 85 ASN A CA 1
ATOM 643 C C . ASN A 1 85 ? -8.163 -4.033 18.445 1.00 95.94 85 ASN A C 1
ATOM 645 O O . ASN A 1 85 ? -8.418 -3.568 19.556 1.00 95.94 85 ASN A O 1
ATOM 649 N N . ILE A 1 86 ? -8.928 -4.963 17.867 1.00 95.94 86 ILE A N 1
ATOM 650 C CA . ILE A 1 86 ? -10.071 -5.611 18.526 1.00 95.94 86 ILE A CA 1
ATOM 651 C C . ILE A 1 86 ? -9.592 -6.464 19.706 1.00 95.94 86 ILE A C 1
ATOM 653 O O . ILE A 1 86 ? -10.191 -6.423 20.779 1.00 95.94 86 ILE A O 1
ATOM 657 N N . LEU A 1 87 ? -8.522 -7.241 19.520 1.00 94.50 87 LEU A N 1
ATOM 658 C CA . LEU A 1 87 ? -8.047 -8.206 20.516 1.00 94.50 87 LEU A CA 1
ATOM 659 C C . LEU A 1 87 ? -7.213 -7.568 21.630 1.00 94.50 87 LEU A C 1
ATOM 661 O O . LEU A 1 87 ? -7.312 -7.984 22.785 1.00 94.50 87 LEU A O 1
ATOM 665 N N . TYR A 1 88 ? -6.398 -6.570 21.295 1.00 93.00 88 TYR A N 1
ATOM 666 C CA . TYR A 1 88 ? -5.387 -6.017 22.201 1.00 93.00 88 TYR A CA 1
ATOM 667 C C . TYR A 1 88 ? -5.585 -4.526 22.496 1.00 93.00 88 TYR A C 1
ATOM 669 O O . TYR A 1 88 ? -4.725 -3.888 23.105 1.00 93.00 88 TYR A O 1
ATOM 677 N N . GLY A 1 89 ? -6.727 -3.961 22.090 1.00 90.50 89 GLY A N 1
ATOM 678 C CA . GLY A 1 89 ? -6.970 -2.522 22.135 1.00 90.50 89 GLY A CA 1
ATOM 679 C C . GLY A 1 89 ? -6.132 -1.771 21.098 1.00 90.50 89 GLY A C 1
ATOM 680 O O . GLY A 1 89 ? -5.309 -2.372 20.414 1.00 90.50 89 GLY A O 1
ATOM 681 N N . LYS A 1 90 ? -6.348 -0.449 20.992 1.00 91.06 90 LYS A N 1
ATOM 682 C CA . LYS A 1 90 ? -5.728 0.490 20.026 1.00 91.06 90 LYS A CA 1
ATOM 683 C C . LYS A 1 90 ? -4.192 0.544 20.114 1.00 91.06 90 LYS A C 1
ATOM 685 O O .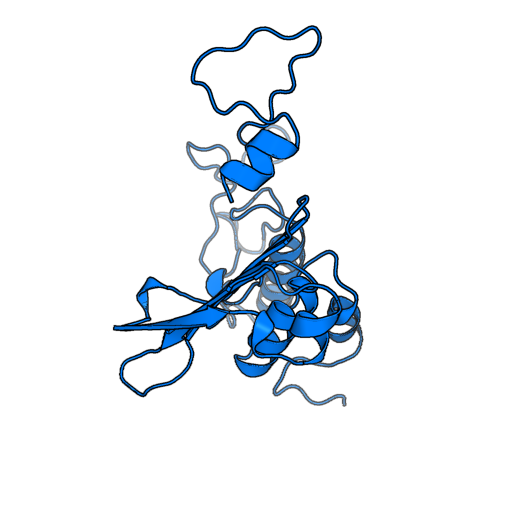 LYS A 1 90 ? -3.611 1.537 20.548 1.00 91.06 90 LYS A O 1
ATOM 690 N N . SER A 1 91 ? -3.542 -0.542 19.722 1.00 90.62 91 SER A N 1
ATOM 691 C CA . SER A 1 91 ? -2.119 -0.824 19.892 1.00 90.62 91 SER A CA 1
ATOM 692 C C . SER A 1 91 ? -1.341 -0.606 18.596 1.00 90.62 91 SER A C 1
ATOM 694 O O . SER A 1 91 ? -0.175 -0.221 18.649 1.00 90.62 91 SER A O 1
ATOM 696 N N . VAL A 1 92 ? -1.991 -0.765 17.438 1.00 93.06 92 VAL A N 1
ATOM 697 C CA . VAL A 1 92 ? -1.355 -0.674 16.118 1.00 93.06 92 VAL A CA 1
ATOM 698 C C . VAL A 1 92 ? -2.134 0.278 15.217 1.00 93.06 92 VAL A C 1
ATOM 700 O O . VAL A 1 92 ? -3.330 0.112 15.002 1.00 93.06 92 VAL A O 1
ATOM 703 N N . ARG A 1 93 ? -1.459 1.282 14.654 1.00 96.06 93 ARG A N 1
ATOM 704 C CA . ARG A 1 93 ? -2.062 2.178 13.657 1.00 96.06 93 ARG A CA 1
ATOM 705 C C . ARG A 1 93 ? -1.950 1.574 12.262 1.00 96.06 93 ARG A C 1
ATOM 707 O O . ARG A 1 93 ? -0.965 0.909 11.958 1.00 96.06 93 ARG A O 1
ATOM 714 N N . PHE A 1 94 ? -2.922 1.860 11.404 1.00 96.81 94 PHE A N 1
ATOM 715 C CA . PHE A 1 94 ? -2.806 1.555 9.983 1.00 96.81 94 PHE A CA 1
ATOM 716 C C . PHE A 1 94 ? -1.825 2.528 9.318 1.00 96.81 94 PHE A C 1
ATOM 718 O O . PHE A 1 94 ? -2.016 3.744 9.367 1.00 96.81 94 PHE A O 1
ATOM 725 N N . GLU A 1 95 ? -0.776 1.990 8.695 1.00 94.88 95 GLU A N 1
ATOM 726 C CA . GLU A 1 95 ? 0.273 2.754 8.014 1.00 94.88 95 GLU A CA 1
ATOM 727 C C . GLU A 1 95 ? 0.304 2.385 6.519 1.00 94.88 95 GLU A C 1
ATOM 729 O O . GLU A 1 95 ? 0.979 1.428 6.138 1.00 94.88 95 GLU A O 1
ATOM 734 N N . PRO A 1 96 ? -0.395 3.132 5.641 1.00 94.94 96 PRO A N 1
ATOM 735 C CA . PRO A 1 96 ? -0.474 2.808 4.215 1.00 94.94 96 PRO A CA 1
ATOM 736 C C . PRO A 1 96 ? 0.882 2.713 3.512 1.00 94.94 96 PRO A C 1
ATOM 738 O O . PRO A 1 96 ? 1.033 1.923 2.589 1.00 94.94 96 PRO A O 1
ATOM 741 N N . SER A 1 97 ? 1.877 3.489 3.951 1.00 94.38 97 SER A N 1
ATOM 742 C CA . SER A 1 97 ? 3.229 3.469 3.380 1.00 94.38 97 SER A CA 1
ATOM 743 C C . SER A 1 97 ? 3.957 2.142 3.601 1.00 94.38 97 SER A C 1
ATOM 745 O O . SER A 1 97 ? 4.882 1.831 2.860 1.00 94.38 97 SER A O 1
ATOM 747 N N . LYS A 1 98 ? 3.533 1.323 4.570 1.00 92.44 98 LYS A N 1
ATOM 748 C CA . LYS A 1 98 ? 4.075 -0.027 4.790 1.00 92.44 98 LYS A CA 1
ATOM 749 C C . LYS A 1 98 ? 3.426 -1.091 3.910 1.00 92.44 98 LYS A C 1
ATOM 751 O O . LYS A 1 98 ? 3.855 -2.240 3.940 1.00 92.44 98 LYS A O 1
ATOM 756 N N . VAL A 1 99 ? 2.395 -0.737 3.144 1.00 94.75 99 VAL A N 1
ATOM 757 C CA . VAL A 1 99 ? 1.701 -1.669 2.259 1.00 94.75 99 VAL A CA 1
ATOM 758 C C . VAL A 1 99 ? 2.246 -1.510 0.843 1.00 94.75 99 VAL A C 1
ATOM 760 O O . VAL A 1 99 ? 2.063 -0.453 0.235 1.00 94.75 99 VAL A O 1
ATOM 763 N N . PRO A 1 100 ? 2.899 -2.536 0.282 1.00 94.56 100 PRO A N 1
ATOM 764 C CA . PRO A 1 100 ? 3.341 -2.491 -1.099 1.00 94.56 100 PRO A CA 1
ATOM 765 C C . PRO A 1 100 ? 2.156 -2.544 -2.065 1.00 94.56 100 PRO A C 1
ATOM 767 O O . PRO A 1 100 ? 1.187 -3.293 -1.890 1.00 94.56 100 PRO A O 1
ATOM 770 N N . PHE A 1 101 ? 2.270 -1.770 -3.138 1.00 93.38 101 PHE A N 1
ATOM 771 C CA . PHE A 1 101 ? 1.267 -1.688 -4.187 1.00 93.38 101 PHE A CA 1
ATOM 772 C C . PHE A 1 101 ? 1.899 -1.959 -5.546 1.00 93.38 101 PHE A C 1
ATOM 774 O O . PHE A 1 101 ? 2.979 -1.446 -5.840 1.00 93.38 101 PHE A O 1
ATOM 781 N N . VAL A 1 102 ? 1.219 -2.760 -6.369 1.00 93.62 102 VAL A N 1
ATOM 782 C CA . VAL A 1 102 ? 1.670 -3.128 -7.713 1.00 93.62 102 VAL A CA 1
ATOM 783 C C . VAL A 1 102 ? 0.529 -2.957 -8.710 1.00 93.62 102 VAL A C 1
ATOM 785 O O . VAL A 1 102 ? -0.587 -3.422 -8.499 1.00 93.62 102 VAL A O 1
ATOM 788 N N . ILE A 1 103 ? 0.836 -2.299 -9.821 1.00 91.38 103 ILE A N 1
ATOM 789 C CA . ILE A 1 103 ? -0.002 -2.139 -11.001 1.00 91.38 103 ILE A CA 1
ATOM 790 C C . ILE A 1 103 ? 0.495 -3.138 -12.044 1.00 91.38 103 ILE A C 1
ATOM 792 O O . ILE A 1 103 ? 1.604 -3.013 -12.570 1.00 91.38 103 ILE A O 1
ATOM 796 N N . THR A 1 104 ? -0.340 -4.121 -12.362 1.00 86.56 104 THR A N 1
ATOM 797 C CA . THR A 1 104 ? -0.039 -5.183 -13.328 1.00 86.56 104 THR A CA 1
ATOM 798 C C . THR A 1 104 ? -0.403 -4.731 -14.745 1.00 86.56 104 THR A C 1
ATOM 800 O O . THR A 1 104 ? -1.461 -5.081 -15.268 1.00 86.56 104 THR A O 1
ATOM 803 N N . SER A 1 105 ? 0.441 -3.895 -15.353 1.00 84.75 105 SER A N 1
ATOM 804 C CA . SER A 1 105 ? 0.295 -3.457 -16.752 1.00 84.75 105 SER A CA 1
ATOM 805 C C . SER A 1 105 ? 1.333 -4.135 -17.662 1.00 84.75 105 SER A C 1
ATOM 807 O O . SER A 1 105 ? 2.074 -5.003 -17.204 1.00 84.75 105 SER A O 1
ATOM 809 N N . ALA A 1 106 ? 1.414 -3.751 -18.944 1.00 79.44 106 ALA A N 1
ATOM 810 C CA . ALA A 1 106 ? 2.430 -4.270 -19.873 1.00 79.44 106 ALA A CA 1
ATOM 811 C C . ALA A 1 106 ? 3.867 -4.126 -19.326 1.00 79.44 106 ALA A C 1
ATOM 813 O O . ALA A 1 106 ? 4.711 -4.990 -19.558 1.00 79.44 106 ALA A O 1
ATOM 814 N N . TYR A 1 107 ? 4.114 -3.066 -18.551 1.00 81.81 107 TYR A N 1
ATOM 815 C CA . TYR A 1 107 ? 5.198 -3.020 -17.575 1.00 81.81 107 TYR A CA 1
ATOM 816 C C . TYR A 1 107 ? 4.597 -2.993 -16.174 1.00 81.81 107 TYR A C 1
ATOM 818 O O . TYR A 1 107 ? 3.735 -2.161 -15.884 1.00 81.81 107 TYR A O 1
ATOM 826 N N . GLU A 1 108 ? 5.047 -3.872 -15.286 1.00 91.62 108 GLU A N 1
ATOM 827 C CA . GLU A 1 108 ? 4.631 -3.767 -13.894 1.00 91.62 108 GLU A CA 1
ATOM 828 C C . GLU A 1 108 ? 5.196 -2.472 -13.305 1.00 91.62 108 GLU A C 1
ATOM 830 O O . GLU A 1 108 ? 6.336 -2.092 -13.587 1.00 91.62 108 GLU A O 1
ATOM 835 N N . ILE A 1 109 ? 4.392 -1.791 -12.494 1.00 94.06 109 ILE A N 1
ATOM 836 C CA . ILE A 1 109 ? 4.806 -0.614 -11.730 1.00 94.06 109 ILE A CA 1
ATOM 837 C C . ILE A 1 109 ? 4.486 -0.901 -10.280 1.00 94.06 109 ILE A C 1
ATOM 839 O O . ILE A 1 109 ? 3.380 -1.326 -9.976 1.00 94.06 109 ILE A O 1
ATOM 843 N N . GLY A 1 110 ? 5.417 -0.656 -9.375 1.00 95.25 110 GLY A N 1
ATOM 844 C CA . GLY A 1 110 ? 5.196 -0.926 -7.968 1.00 95.25 110 GLY A CA 1
ATOM 845 C C . GLY A 1 110 ? 5.909 0.066 -7.083 1.00 95.25 110 GLY A C 1
ATOM 846 O O . GLY A 1 110 ? 6.887 0.699 -7.491 1.00 95.25 110 GLY A O 1
ATOM 847 N N . PHE A 1 111 ? 5.387 0.233 -5.878 1.00 96.25 111 PHE A N 1
ATOM 848 C CA . PHE A 1 111 ? 5.971 1.106 -4.877 1.00 96.25 111 PHE A CA 1
ATOM 849 C C . PHE A 1 111 ? 5.627 0.660 -3.460 1.00 96.25 111 PHE A C 1
ATOM 851 O O . PHE A 1 111 ? 4.627 -0.017 -3.223 1.00 96.25 111 PHE A O 1
ATOM 858 N N . VAL A 1 112 ? 6.481 1.054 -2.523 1.00 96.44 112 VAL A N 1
ATOM 859 C CA . VAL A 1 112 ? 6.315 0.858 -1.082 1.00 96.44 112 VAL A CA 1
ATOM 860 C C . VAL A 1 112 ? 7.152 1.904 -0.347 1.00 96.44 112 VAL A C 1
ATOM 862 O O . VAL A 1 112 ? 8.188 2.348 -0.847 1.00 96.44 112 VAL A O 1
ATOM 865 N N . GLY A 1 113 ? 6.711 2.304 0.837 1.00 95.56 113 GLY A N 1
ATOM 866 C CA . GLY A 1 113 ? 7.366 3.304 1.666 1.00 95.56 113 GLY A CA 1
ATOM 867 C C . GLY A 1 113 ? 6.799 4.710 1.493 1.00 95.56 113 GLY A C 1
ATOM 868 O O . GLY A 1 113 ? 5.765 4.924 0.860 1.00 95.56 113 GLY A O 1
ATOM 869 N N . ASP A 1 114 ? 7.481 5.676 2.096 1.00 94.62 114 ASP A N 1
ATOM 870 C CA . ASP A 1 114 ? 7.042 7.064 2.188 1.00 94.62 114 ASP A CA 1
ATOM 871 C C . ASP A 1 114 ? 8.052 7.990 1.488 1.00 94.62 114 ASP A C 1
ATOM 873 O O . ASP A 1 114 ? 9.163 8.185 1.996 1.00 94.62 114 ASP A O 1
ATOM 877 N N . PRO A 1 115 ? 7.710 8.554 0.315 1.00 94.75 115 PRO A N 1
ATOM 878 C CA . PRO A 1 115 ? 8.618 9.429 -0.411 1.00 94.75 115 PRO A CA 1
ATOM 879 C C . PRO A 1 115 ? 8.847 10.770 0.297 1.00 94.75 115 PRO A C 1
ATOM 881 O O . PRO A 1 115 ? 9.864 11.400 0.022 1.00 94.75 115 PRO A O 1
ATOM 884 N N . GLU A 1 116 ? 7.961 11.210 1.199 1.00 95.88 116 GLU A N 1
ATOM 885 C CA . GLU A 1 116 ? 8.121 12.478 1.928 1.00 95.88 116 GLU A CA 1
ATOM 886 C C . GLU A 1 116 ? 9.212 12.389 3.003 1.00 95.88 116 GLU A C 1
ATOM 888 O O . GLU A 1 116 ? 9.818 13.397 3.357 1.00 95.88 116 GLU A O 1
ATOM 893 N N . LYS A 1 117 ? 9.519 11.176 3.481 1.00 95.44 117 LYS A N 1
ATOM 894 C CA . LYS A 1 117 ? 10.633 10.923 4.411 1.00 95.44 117 LYS A CA 1
ATOM 895 C C . LYS A 1 117 ? 11.999 10.894 3.727 1.00 95.44 117 LYS A C 1
ATOM 897 O O . LYS A 1 117 ? 13.022 10.874 4.409 1.00 95.44 117 LYS A O 1
ATOM 902 N N . ALA A 1 118 ? 12.038 10.845 2.398 1.00 96.69 118 ALA A N 1
ATOM 903 C CA . ALA A 1 118 ? 13.285 10.750 1.660 1.00 96.69 118 ALA A CA 1
ATOM 904 C C . ALA A 1 118 ? 13.880 12.140 1.399 1.00 96.69 118 ALA A C 1
ATOM 906 O O . ALA A 1 118 ? 13.285 12.975 0.721 1.00 96.69 118 ALA A O 1
ATOM 907 N N . VAL A 1 119 ? 15.113 12.354 1.856 1.00 98.00 119 VAL A N 1
ATOM 908 C CA . VAL A 1 119 ? 15.901 13.565 1.566 1.00 98.00 119 VAL A CA 1
ATOM 909 C C . VAL A 1 119 ? 16.807 13.386 0.347 1.00 98.00 119 VAL A C 1
ATOM 911 O O . VAL A 1 119 ? 17.307 14.356 -0.222 1.00 98.00 119 VAL A O 1
ATOM 914 N N . ARG A 1 120 ? 17.022 12.136 -0.082 1.00 97.69 120 ARG A N 1
ATOM 915 C CA . ARG A 1 120 ? 17.871 11.783 -1.223 1.00 97.69 120 ARG A CA 1
ATOM 916 C C . ARG A 1 120 ? 17.260 10.637 -2.014 1.00 97.69 120 ARG A C 1
ATOM 918 O O . ARG A 1 120 ? 16.809 9.655 -1.435 1.00 97.69 120 ARG A O 1
ATOM 925 N N . PHE A 1 121 ? 17.320 10.723 -3.342 1.00 98.06 121 PHE A N 1
ATOM 926 C CA . PHE A 1 121 ? 16.870 9.654 -4.231 1.00 98.06 121 PHE A CA 1
ATOM 927 C C . PHE A 1 121 ? 17.998 9.142 -5.117 1.00 98.06 121 PHE A C 1
ATOM 929 O O . PHE A 1 121 ? 18.751 9.922 -5.699 1.00 98.06 121 PHE A O 1
ATOM 936 N N . GLU A 1 122 ? 18.063 7.825 -5.281 1.00 97.31 122 GLU A N 1
ATOM 937 C CA . GLU A 1 122 ? 18.948 7.174 -6.238 1.00 97.31 122 GLU A CA 1
ATOM 938 C C . GLU A 1 122 ? 18.144 6.395 -7.273 1.00 97.31 122 GLU A C 1
ATOM 940 O O . GLU A 1 122 ? 17.173 5.721 -6.944 1.00 97.31 122 GLU A O 1
ATOM 945 N N . HIS A 1 123 ? 18.583 6.468 -8.528 1.00 96.25 123 HIS A N 1
ATOM 946 C CA . HIS A 1 123 ? 17.976 5.753 -9.644 1.00 96.25 123 HIS A CA 1
ATOM 947 C C . HIS A 1 123 ? 18.965 4.736 -10.202 1.00 96.25 123 HIS A C 1
ATOM 949 O O . HIS A 1 123 ? 20.161 5.028 -10.326 1.00 96.25 123 HIS A O 1
ATOM 955 N N . ARG A 1 124 ? 18.482 3.545 -10.547 1.00 94.62 124 ARG A N 1
ATOM 956 C CA . ARG A 1 124 ? 19.287 2.475 -11.142 1.00 94.62 124 ARG A CA 1
ATOM 957 C C . ARG A 1 124 ? 18.481 1.745 -12.206 1.00 94.62 124 ARG A C 1
ATOM 959 O O . ARG A 1 124 ? 17.294 1.494 -12.027 1.00 94.62 124 ARG A O 1
ATOM 966 N N . SER A 1 125 ? 19.127 1.396 -13.315 1.00 94.44 125 SER A N 1
ATOM 967 C CA . SER A 1 125 ? 18.490 0.536 -14.312 1.00 94.44 125 SER A CA 1
ATOM 968 C C . SER A 1 125 ? 18.379 -0.889 -13.778 1.00 94.44 125 SER A C 1
ATOM 970 O O . SER A 1 125 ? 19.316 -1.395 -13.153 1.00 94.44 125 SER A O 1
ATOM 972 N N . LEU A 1 126 ? 17.265 -1.557 -14.083 1.00 92.12 126 LEU A N 1
ATOM 973 C CA . LEU A 1 126 ? 17.124 -2.987 -13.817 1.00 92.12 126 LEU A CA 1
ATOM 974 C C . LEU A 1 126 ? 18.158 -3.818 -14.585 1.00 92.12 126 LEU A C 1
ATOM 976 O O . LEU A 1 126 ? 18.524 -4.894 -14.117 1.00 92.12 126 LEU A O 1
ATOM 980 N N . SER A 1 127 ? 18.705 -3.297 -15.688 1.00 92.19 127 SER A N 1
ATOM 981 C CA . SER A 1 127 ? 19.750 -3.945 -16.483 1.00 92.19 127 SER A CA 1
ATOM 982 C C . SER A 1 127 ? 21.078 -4.140 -15.737 1.00 92.19 127 SER A C 1
ATOM 984 O O . SER A 1 127 ? 21.966 -4.808 -16.255 1.00 92.19 127 SER A O 1
ATOM 986 N N . LEU A 1 128 ? 21.252 -3.557 -14.543 1.00 92.50 128 LEU A N 1
ATOM 987 C CA . LEU A 1 128 ? 22.416 -3.825 -13.689 1.00 92.50 128 LEU A CA 1
ATOM 988 C C . LEU A 1 128 ? 22.406 -5.244 -13.116 1.00 92.50 128 LEU A C 1
ATOM 990 O O . LEU A 1 128 ? 23.458 -5.788 -12.791 1.00 92.50 128 LEU A O 1
ATOM 994 N N . ASN A 1 129 ? 21.226 -5.847 -12.980 1.00 92.00 129 ASN A N 1
ATOM 995 C CA . ASN A 1 129 ? 21.106 -7.239 -12.593 1.00 92.00 129 ASN A CA 1
ATOM 996 C C . ASN A 1 129 ? 21.327 -8.132 -13.835 1.00 92.00 129 ASN A C 1
ATOM 998 O O . ASN A 1 129 ? 20.603 -7.966 -14.817 1.00 92.00 129 ASN A O 1
ATOM 1002 N N . PRO A 1 130 ? 22.257 -9.110 -13.816 1.00 91.44 130 PRO A N 1
ATOM 1003 C CA . PRO A 1 130 ? 22.537 -9.954 -14.982 1.00 91.44 130 PRO A CA 1
ATOM 1004 C C . PRO A 1 130 ? 21.325 -10.737 -15.510 1.00 91.44 130 PRO A C 1
ATOM 1006 O O . PRO A 1 130 ? 21.191 -10.922 -16.719 1.00 91.44 130 PRO A O 1
ATOM 1009 N N . LYS A 1 131 ? 20.415 -11.177 -14.628 1.00 90.75 131 LYS A N 1
ATOM 1010 C CA . LYS A 1 131 ? 19.180 -11.869 -15.027 1.00 90.75 131 LYS A CA 1
ATOM 1011 C C . LYS A 1 131 ? 18.266 -10.920 -15.802 1.00 90.75 131 LYS A C 1
ATOM 1013 O O . LYS A 1 131 ? 17.765 -11.307 -16.858 1.00 90.75 131 LYS A O 1
ATOM 1018 N N . ASN A 1 132 ? 18.098 -9.689 -15.329 1.00 89.75 132 ASN A N 1
ATOM 1019 C CA . ASN A 1 132 ? 17.320 -8.679 -16.042 1.00 89.75 132 ASN A CA 1
ATOM 1020 C C . ASN A 1 132 ? 18.016 -8.247 -17.330 1.00 89.75 132 ASN A C 1
ATOM 1022 O O . ASN A 1 132 ? 17.363 -8.205 -18.358 1.00 89.75 132 ASN A O 1
ATOM 1026 N N . PHE A 1 133 ? 19.333 -8.033 -17.332 1.00 90.38 133 PHE A N 1
ATOM 1027 C CA . PHE A 1 133 ? 20.075 -7.671 -18.543 1.00 90.38 133 PHE A CA 1
ATOM 1028 C C . PHE A 1 133 ? 19.807 -8.630 -19.711 1.00 90.38 133 PHE A C 1
ATOM 1030 O O . PHE A 1 133 ? 19.586 -8.192 -20.836 1.00 90.38 133 PHE A O 1
ATOM 1037 N N . VAL A 1 134 ? 19.798 -9.937 -19.432 1.00 92.81 134 VAL A N 1
ATOM 1038 C CA . VAL A 1 134 ? 19.601 -10.972 -20.455 1.00 92.81 134 VAL A CA 1
ATOM 1039 C C . VAL A 1 134 ? 18.134 -11.125 -20.859 1.00 92.81 134 VAL A C 1
ATOM 1041 O O . VAL A 1 134 ? 17.854 -11.297 -22.040 1.00 92.81 134 VAL A O 1
ATOM 1044 N N . ASN A 1 135 ? 17.200 -11.105 -19.901 1.00 90.56 135 ASN A N 1
ATOM 1045 C CA . ASN A 1 135 ? 15.805 -11.481 -20.170 1.00 90.56 135 ASN A CA 1
ATOM 1046 C C . ASN A 1 135 ? 14.879 -10.266 -20.339 1.00 90.56 135 ASN A C 1
ATOM 1048 O O . ASN A 1 135 ? 14.019 -10.262 -21.215 1.00 90.56 135 ASN A O 1
ATOM 1052 N N . HIS A 1 136 ? 15.057 -9.236 -19.507 1.00 88.62 136 HIS A N 1
ATOM 1053 C CA . HIS A 1 136 ? 14.172 -8.072 -19.391 1.00 88.62 136 HIS A CA 1
ATOM 1054 C C . HIS A 1 136 ? 14.970 -6.802 -19.016 1.00 88.62 136 HIS A C 1
ATOM 1056 O O . HIS A 1 136 ? 14.867 -6.311 -17.890 1.00 88.62 136 HIS A O 1
ATOM 1062 N N . PRO A 1 137 ? 15.812 -6.263 -19.920 1.00 84.56 137 PRO A N 1
ATOM 1063 C CA . PRO A 1 137 ? 16.738 -5.177 -19.579 1.00 84.56 137 PRO A CA 1
ATOM 1064 C C . PRO A 1 137 ? 16.033 -3.832 -19.366 1.00 84.56 137 PRO A C 1
ATOM 1066 O O . PRO A 1 137 ? 16.593 -2.926 -18.748 1.00 84.56 137 PRO A O 1
ATOM 1069 N N . ALA A 1 138 ? 14.813 -3.689 -19.889 1.00 88.31 138 ALA A N 1
ATOM 1070 C CA . ALA A 1 138 ? 14.010 -2.490 -19.733 1.00 88.31 138 ALA A CA 1
ATOM 1071 C C . ALA A 1 138 ? 13.467 -2.377 -18.302 1.00 88.31 138 ALA A C 1
ATOM 1073 O O . ALA A 1 138 ? 12.802 -3.281 -17.799 1.00 88.31 138 ALA A O 1
ATOM 1074 N N . GLY A 1 139 ? 13.718 -1.233 -17.674 1.00 90.19 139 GLY A N 1
ATOM 1075 C CA . GLY A 1 139 ? 13.173 -0.905 -16.366 1.00 90.19 139 GLY A CA 1
ATOM 1076 C C . GLY A 1 139 ? 14.107 -0.038 -15.537 1.00 90.19 139 GLY A C 1
ATOM 1077 O O . GLY A 1 139 ? 15.311 0.069 -15.798 1.00 90.19 139 GLY A O 1
ATOM 1078 N N . ILE A 1 140 ? 13.532 0.581 -14.517 1.00 94.56 140 ILE A N 1
ATOM 1079 C CA . ILE A 1 140 ? 14.231 1.464 -13.591 1.00 94.56 140 ILE A CA 1
ATOM 1080 C C . ILE A 1 140 ? 13.673 1.254 -12.189 1.00 94.56 140 ILE A C 1
ATOM 1082 O O . ILE A 1 140 ? 12.469 1.080 -12.004 1.00 94.56 140 ILE A O 1
ATOM 1086 N N . LEU A 1 141 ? 14.564 1.277 -11.204 1.00 95.44 141 LEU A N 1
ATOM 1087 C CA . LEU A 1 141 ? 14.209 1.394 -9.799 1.00 95.44 141 LEU A CA 1
ATOM 1088 C C . LEU A 1 141 ? 14.679 2.747 -9.269 1.00 95.44 141 LEU A C 1
ATOM 1090 O O . LEU A 1 141 ? 15.730 3.259 -9.673 1.00 95.44 141 LEU A O 1
ATOM 1094 N N . LYS A 1 142 ? 13.898 3.309 -8.353 1.00 97.62 142 LYS A N 1
ATOM 1095 C CA . LYS A 1 142 ? 14.192 4.529 -7.607 1.00 97.62 142 LYS A CA 1
ATOM 1096 C C . LYS A 1 142 ? 14.052 4.228 -6.121 1.00 97.62 142 LYS A C 1
ATOM 1098 O O . LYS A 1 142 ? 12.982 3.811 -5.688 1.00 97.62 142 LYS A O 1
ATOM 1103 N N . VAL A 1 143 ? 15.109 4.477 -5.355 1.00 97.75 143 VAL A N 1
ATOM 1104 C CA . VAL A 1 143 ? 15.130 4.315 -3.893 1.00 97.75 143 VAL A CA 1
ATOM 1105 C C . VAL A 1 143 ? 15.250 5.685 -3.240 1.00 97.75 143 VAL A C 1
ATOM 1107 O O . VAL A 1 143 ? 16.069 6.497 -3.670 1.00 97.75 143 VAL A O 1
ATOM 1110 N N . GLY A 1 144 ? 14.423 5.951 -2.233 1.00 97.94 144 GLY A N 1
ATOM 1111 C CA . GLY A 1 144 ? 14.502 7.124 -1.369 1.00 97.94 144 GLY A CA 1
ATOM 1112 C C . GLY A 1 144 ? 15.164 6.782 -0.038 1.00 97.94 144 GLY A C 1
ATOM 1113 O O . GLY A 1 144 ? 14.851 5.748 0.553 1.00 97.94 144 GLY A O 1
ATOM 1114 N N . TYR A 1 145 ? 16.058 7.654 0.419 1.00 97.69 145 TYR A N 1
ATOM 1115 C CA . TYR A 1 145 ? 16.794 7.524 1.674 1.00 97.69 145 TYR A CA 1
ATOM 1116 C C . TYR A 1 145 ? 16.507 8.708 2.598 1.00 97.69 145 TYR A C 1
ATOM 1118 O O . TYR A 1 145 ? 16.422 9.842 2.114 1.00 97.69 145 TYR A O 1
ATOM 1126 N N . ASP A 1 146 ? 16.381 8.445 3.897 1.00 97.06 146 ASP A N 1
ATOM 1127 C CA . ASP A 1 146 ? 16.293 9.475 4.940 1.00 97.06 146 ASP A CA 1
ATOM 1128 C C . ASP A 1 146 ? 17.670 10.080 5.286 1.00 97.06 146 ASP A C 1
ATOM 1130 O O . ASP A 1 146 ? 18.680 9.783 4.637 1.00 97.06 146 ASP A O 1
ATOM 1134 N N . GLU A 1 147 ? 17.705 10.982 6.273 1.00 96.75 147 GLU A N 1
ATOM 1135 C CA . GLU A 1 147 ? 18.923 11.682 6.713 1.00 96.75 147 GLU A CA 1
ATOM 1136 C C . GLU A 1 147 ? 19.996 10.734 7.268 1.00 96.75 147 GLU A C 1
ATOM 1138 O O . GLU A 1 147 ? 21.188 10.988 7.088 1.00 96.75 147 GLU A O 1
ATOM 1143 N N . ASP A 1 148 ? 19.580 9.616 7.867 1.00 96.12 148 ASP A N 1
ATOM 1144 C CA . ASP A 1 148 ? 20.465 8.593 8.430 1.00 96.12 148 ASP A CA 1
ATOM 1145 C C . ASP A 1 148 ? 20.966 7.600 7.362 1.00 96.12 148 ASP A C 1
ATOM 1147 O O . ASP A 1 148 ? 21.806 6.738 7.633 1.00 96.12 148 ASP A O 1
ATOM 1151 N N . GLY A 1 149 ? 20.475 7.720 6.125 1.00 94.25 149 GLY A N 1
ATOM 1152 C CA . GLY A 1 149 ? 20.821 6.845 5.010 1.00 94.25 149 GLY A CA 1
ATOM 1153 C C . GLY A 1 149 ? 20.029 5.536 4.975 1.00 94.25 149 GLY A C 1
ATOM 1154 O O . GLY A 1 149 ? 20.381 4.643 4.199 1.00 94.25 149 GLY A O 1
ATOM 1155 N N . SER A 1 150 ? 18.958 5.409 5.760 1.00 94.56 150 SER A N 1
ATOM 1156 C CA . SER A 1 150 ? 18.049 4.263 5.703 1.00 94.56 150 SER A CA 1
ATOM 1157 C C . SER A 1 150 ? 17.125 4.382 4.496 1.00 94.56 150 SER A C 1
ATOM 1159 O O . SER A 1 150 ? 16.660 5.466 4.149 1.00 94.56 150 SER A O 1
ATOM 1161 N N . ALA A 1 151 ? 16.853 3.263 3.823 1.00 95.50 151 ALA A N 1
ATOM 1162 C CA . ALA A 1 151 ? 15.931 3.253 2.693 1.00 95.50 151 ALA A CA 1
ATOM 1163 C C . ALA A 1 151 ? 14.479 3.312 3.194 1.00 95.50 151 ALA A C 1
ATOM 1165 O O . ALA A 1 151 ? 14.030 2.416 3.903 1.00 95.50 151 ALA A O 1
ATOM 1166 N N . VAL A 1 152 ? 13.747 4.354 2.800 1.00 95.81 152 VAL A N 1
ATOM 1167 C CA . VAL A 1 152 ? 12.383 4.647 3.282 1.00 95.81 152 VAL A CA 1
ATOM 1168 C C . VAL A 1 152 ? 11.324 4.596 2.187 1.00 95.81 152 VAL A C 1
ATOM 1170 O O . VAL A 1 152 ? 10.133 4.622 2.488 1.00 95.81 152 VAL A O 1
ATOM 1173 N N . PHE A 1 153 ? 11.740 4.519 0.923 1.00 97.25 153 PHE A N 1
ATOM 1174 C CA . PHE A 1 153 ? 10.848 4.449 -0.228 1.00 97.25 153 PHE A CA 1
ATOM 1175 C C . PHE A 1 153 ? 11.492 3.674 -1.373 1.00 97.25 153 PHE A C 1
ATOM 1177 O O . PHE A 1 153 ? 12.683 3.828 -1.648 1.00 97.25 153 PHE A O 1
ATOM 1184 N N . LEU A 1 154 ? 10.689 2.902 -2.092 1.00 97.88 154 LEU A N 1
ATOM 1185 C CA . LEU A 1 154 ? 11.060 2.248 -3.335 1.00 97.88 154 LEU A CA 1
ATOM 1186 C C . LEU A 1 154 ? 9.931 2.431 -4.346 1.00 97.88 154 LEU A C 1
ATOM 1188 O O . LEU A 1 154 ? 8.768 2.207 -4.029 1.00 97.88 154 LEU A O 1
ATOM 1192 N N . THR A 1 155 ? 10.286 2.744 -5.589 1.00 97.69 155 THR A N 1
ATOM 1193 C CA . THR A 1 155 ? 9.419 2.504 -6.745 1.00 97.69 155 THR A CA 1
ATOM 1194 C C . THR A 1 155 ? 10.189 1.820 -7.863 1.00 97.69 155 THR A C 1
ATOM 1196 O O . 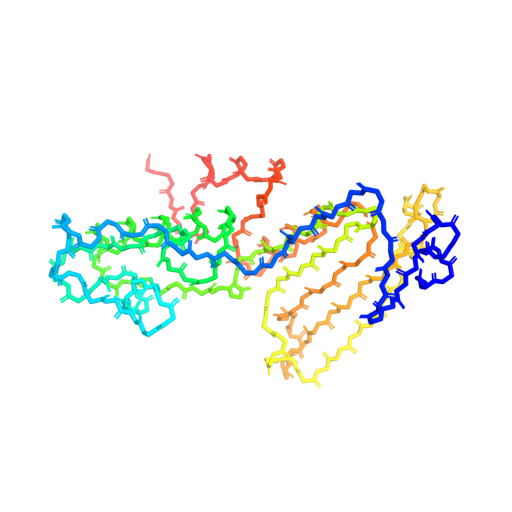THR A 1 155 ? 11.380 2.072 -8.061 1.00 97.69 155 THR A O 1
ATOM 1199 N N . VAL A 1 156 ? 9.520 0.922 -8.577 1.00 96.69 156 VAL A N 1
ATOM 1200 C CA . VAL A 1 156 ? 10.097 0.122 -9.654 1.00 96.69 156 VAL A CA 1
ATOM 1201 C C . VAL A 1 156 ? 9.115 0.082 -10.812 1.00 96.69 156 VAL A C 1
ATOM 1203 O O . VAL A 1 156 ? 7.920 -0.101 -10.604 1.00 96.69 156 VAL A O 1
ATOM 1206 N N . ILE A 1 157 ? 9.629 0.212 -12.031 1.00 95.00 157 ILE A N 1
ATOM 1207 C CA . ILE A 1 157 ? 8.908 -0.111 -13.262 1.00 95.00 157 ILE A CA 1
ATOM 1208 C C . ILE A 1 157 ? 9.743 -1.094 -14.079 1.00 95.00 157 ILE A C 1
ATOM 1210 O O . ILE A 1 157 ? 10.943 -0.876 -14.275 1.00 95.00 157 ILE A O 1
ATOM 1214 N N . GLY A 1 158 ? 9.128 -2.176 -14.552 1.00 92.50 158 GLY A N 1
ATOM 1215 C CA . GLY A 1 158 ? 9.823 -3.203 -15.325 1.00 92.50 158 GLY A CA 1
ATOM 1216 C C . GLY A 1 158 ? 9.174 -4.581 -15.236 1.00 92.50 158 GLY A C 1
ATOM 1217 O O . GLY A 1 158 ? 7.955 -4.703 -15.164 1.00 92.50 158 GLY A O 1
ATOM 1218 N N . HIS A 1 159 ? 10.008 -5.619 -15.271 1.00 90.12 159 HIS A N 1
ATOM 1219 C CA . HIS A 1 159 ? 9.604 -7.013 -15.091 1.00 90.12 159 HIS A CA 1
ATOM 1220 C C . HIS A 1 159 ? 9.961 -7.505 -13.682 1.00 90.12 159 HIS A C 1
ATOM 1222 O O . HIS A 1 159 ? 10.991 -7.099 -13.140 1.00 90.12 159 HIS A O 1
ATOM 1228 N N . GLY A 1 160 ? 9.139 -8.390 -13.105 1.00 89.38 160 GLY A N 1
ATOM 1229 C CA . GLY A 1 160 ? 9.378 -8.949 -11.769 1.00 89.38 160 GLY A CA 1
ATOM 1230 C C . GLY A 1 160 ? 9.303 -7.901 -10.655 1.00 89.38 160 GLY A C 1
ATOM 1231 O O . GLY A 1 160 ? 10.003 -8.000 -9.648 1.00 89.38 160 GLY A O 1
ATOM 1232 N N . VAL A 1 161 ? 8.485 -6.862 -10.831 1.00 93.25 161 VAL A N 1
ATOM 1233 C CA . VAL A 1 161 ? 8.396 -5.744 -9.883 1.00 93.25 161 VAL A CA 1
ATOM 1234 C C . VAL A 1 161 ? 7.807 -6.203 -8.557 1.00 93.25 161 VAL A C 1
ATOM 1236 O O . VAL A 1 161 ? 8.312 -5.801 -7.510 1.00 93.25 161 VAL A O 1
ATOM 1239 N N . SER A 1 162 ? 6.810 -7.089 -8.589 1.00 92.06 162 SER A N 1
ATOM 1240 C CA . SER A 1 162 ? 6.208 -7.657 -7.374 1.00 92.06 162 SER A CA 1
ATOM 1241 C C . SER A 1 162 ? 7.248 -8.321 -6.464 1.00 92.06 162 SER A C 1
ATOM 1243 O O . SER A 1 162 ? 7.213 -8.138 -5.250 1.00 92.06 162 SER A O 1
ATOM 1245 N N . GLU A 1 163 ? 8.219 -9.039 -7.039 1.00 91.88 163 GLU A N 1
ATOM 1246 C CA . GLU A 1 163 ? 9.305 -9.684 -6.289 1.00 91.88 163 GLU A CA 1
ATOM 1247 C C . GLU A 1 163 ? 10.200 -8.647 -5.599 1.00 91.88 163 GLU A C 1
ATOM 1249 O O . GLU A 1 163 ? 10.444 -8.733 -4.395 1.00 91.88 163 GLU A O 1
ATOM 1254 N N . ILE A 1 164 ? 10.635 -7.626 -6.343 1.00 94.38 164 ILE A N 1
ATOM 1255 C CA . ILE A 1 164 ? 11.533 -6.580 -5.837 1.00 94.38 164 ILE A CA 1
ATOM 1256 C C . ILE A 1 164 ? 10.847 -5.757 -4.738 1.00 94.38 164 ILE A C 1
ATOM 1258 O O . ILE A 1 164 ? 11.442 -5.489 -3.693 1.00 94.38 164 ILE A O 1
ATOM 1262 N N . VAL A 1 165 ? 9.590 -5.366 -4.959 1.00 95.38 165 VAL A N 1
ATOM 1263 C CA . VAL A 1 165 ? 8.814 -4.556 -4.014 1.00 95.38 165 VAL A CA 1
ATOM 1264 C C . VAL A 1 165 ? 8.516 -5.341 -2.735 1.00 95.38 165 VAL A C 1
ATOM 1266 O O . VAL A 1 165 ? 8.715 -4.808 -1.645 1.00 95.38 165 VAL A O 1
ATOM 1269 N N . ASN A 1 166 ? 8.118 -6.612 -2.837 1.00 93.12 166 ASN A N 1
ATOM 1270 C CA . ASN A 1 166 ? 7.891 -7.461 -1.665 1.00 93.12 166 ASN A CA 1
ATOM 1271 C C . ASN A 1 166 ? 9.182 -7.718 -0.876 1.00 93.12 166 ASN A C 1
ATOM 1273 O O . ASN A 1 166 ? 9.161 -7.677 0.352 1.00 93.12 166 ASN A O 1
ATOM 1277 N N . ALA A 1 167 ? 10.315 -7.931 -1.555 1.00 92.69 167 ALA A N 1
ATOM 1278 C CA . ALA A 1 167 ? 11.608 -8.086 -0.892 1.00 92.69 167 ALA A CA 1
ATOM 1279 C C . ALA A 1 167 ? 11.998 -6.822 -0.108 1.00 92.69 167 ALA A C 1
ATOM 1281 O O . ALA A 1 167 ? 12.426 -6.908 1.042 1.00 92.69 167 ALA A O 1
ATOM 1282 N N . PHE A 1 168 ? 11.804 -5.639 -0.696 1.00 93.88 168 PHE A N 1
ATOM 1283 C CA . PHE A 1 168 ? 12.040 -4.372 -0.003 1.00 93.88 168 PHE A CA 1
ATOM 1284 C C . PHE A 1 168 ? 11.080 -4.161 1.173 1.00 93.88 168 PHE A C 1
ATOM 1286 O O . PHE A 1 168 ? 11.500 -3.707 2.239 1.00 93.88 168 PHE A O 1
ATOM 1293 N N . SER A 1 169 ? 9.806 -4.519 1.003 1.00 91.75 169 SER A N 1
ATOM 1294 C CA . SER A 1 169 ? 8.812 -4.433 2.072 1.00 91.75 169 SER A CA 1
ATOM 1295 C C . SER A 1 169 ? 9.214 -5.301 3.266 1.00 91.75 169 SER A C 1
ATOM 1297 O O . SER A 1 169 ? 9.290 -4.810 4.389 1.00 91.75 169 SER A O 1
ATOM 1299 N N . ALA A 1 170 ? 9.625 -6.549 3.025 1.00 88.12 170 ALA A N 1
ATOM 1300 C CA . ALA A 1 170 ? 10.111 -7.441 4.076 1.00 88.12 170 ALA A CA 1
ATOM 1301 C C . ALA A 1 170 ? 11.345 -6.882 4.814 1.00 88.12 170 ALA A C 1
ATOM 1303 O O . ALA A 1 170 ? 11.430 -6.981 6.037 1.00 88.12 170 ALA A O 1
ATOM 1304 N N . LEU A 1 171 ? 12.285 -6.250 4.098 1.00 87.25 171 LEU A N 1
ATOM 1305 C CA . LEU A 1 171 ? 13.473 -5.620 4.696 1.00 87.25 171 LEU A CA 1
ATOM 1306 C C . LEU A 1 171 ? 13.144 -4.387 5.547 1.00 87.25 171 LEU A C 1
ATOM 1308 O O . LEU A 1 171 ? 13.873 -4.081 6.487 1.00 87.25 171 LEU A O 1
ATOM 1312 N N . THR A 1 172 ? 12.063 -3.683 5.218 1.00 85.50 172 THR A N 1
ATOM 1313 C CA . THR A 1 172 ? 11.626 -2.466 5.921 1.00 85.50 172 THR A CA 1
ATOM 1314 C C . THR A 1 172 ? 10.496 -2.725 6.925 1.00 85.50 172 THR A C 1
ATOM 1316 O O . THR A 1 172 ? 9.998 -1.790 7.551 1.00 85.50 172 THR A O 1
A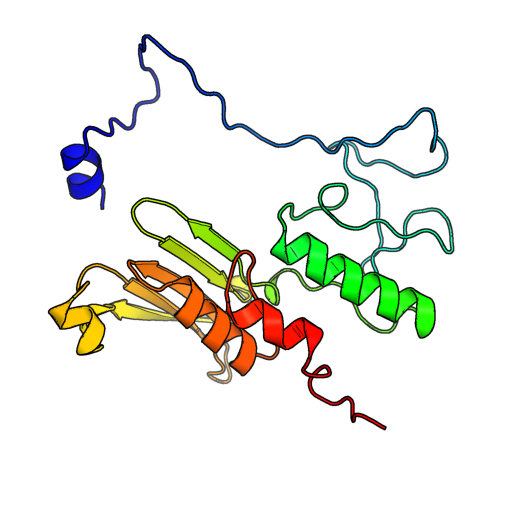TOM 1319 N N . GLY A 1 173 ? 10.126 -3.996 7.137 1.00 83.06 173 GLY A N 1
ATOM 1320 C CA . GLY A 1 173 ? 9.091 -4.406 8.089 1.00 83.06 173 GLY A CA 1
ATOM 1321 C C . GLY A 1 173 ? 7.667 -4.038 7.657 1.00 83.06 173 GLY A C 1
ATOM 1322 O O . GLY A 1 173 ? 6.834 -3.726 8.509 1.00 83.06 173 GLY A O 1
ATOM 1323 N N . GLY A 1 174 ? 7.412 -4.010 6.349 1.00 83.75 174 GLY A N 1
ATOM 1324 C CA . GLY A 1 174 ? 6.094 -3.809 5.749 1.00 83.75 174 GLY A CA 1
ATOM 1325 C C . GLY A 1 174 ? 5.342 -5.111 5.452 1.00 83.75 174 GLY A C 1
ATOM 1326 O O . GLY A 1 174 ? 5.834 -6.206 5.716 1.00 83.75 174 GLY A O 1
ATOM 1327 N N . ALA A 1 175 ? 4.137 -4.961 4.897 1.00 86.62 175 ALA A N 1
ATOM 1328 C CA . ALA A 1 175 ? 3.255 -6.055 4.477 1.00 86.62 175 ALA A CA 1
ATOM 1329 C C . ALA A 1 175 ? 3.635 -6.593 3.082 1.00 86.62 175 ALA A C 1
ATOM 1331 O O . ALA A 1 175 ? 4.557 -6.084 2.442 1.00 86.62 175 ALA A O 1
ATOM 1332 N N . PHE A 1 176 ? 2.907 -7.579 2.559 1.00 87.50 176 PHE A N 1
ATOM 1333 C CA . PHE A 1 176 ? 3.080 -8.070 1.182 1.00 87.50 176 PHE A CA 1
ATOM 1334 C C . PHE A 1 176 ? 2.003 -7.557 0.213 1.00 87.50 176 PHE A C 1
ATOM 1336 O O . PHE A 1 176 ? 0.900 -7.173 0.600 1.00 87.50 176 PHE A O 1
ATOM 1343 N N . SER A 1 177 ? 2.347 -7.498 -1.077 1.00 86.06 177 SER A N 1
ATOM 1344 C CA . SER A 1 177 ? 1.441 -7.014 -2.125 1.00 86.06 177 SER A CA 1
ATOM 1345 C C . SER A 1 177 ? 0.494 -8.116 -2.578 1.00 86.06 177 SER A C 1
ATOM 1347 O O . SER A 1 177 ? 0.872 -9.286 -2.607 1.00 86.06 177 SER A O 1
ATOM 1349 N N . HIS A 1 178 ? -0.711 -7.733 -2.992 1.00 86.94 178 HIS A N 1
ATOM 1350 C CA . HIS A 1 178 ? -1.681 -8.619 -3.616 1.00 86.94 178 HIS A CA 1
ATOM 1351 C C . HIS A 1 178 ? -1.992 -8.174 -5.057 1.00 86.94 178 HIS A C 1
ATOM 1353 O O . HIS A 1 178 ? -2.226 -6.979 -5.276 1.00 86.94 178 HIS A O 1
ATOM 1359 N N . PRO A 1 179 ? -2.101 -9.113 -6.017 1.00 85.81 179 PRO A N 1
ATOM 1360 C CA . PRO A 1 179 ? -1.798 -10.540 -5.872 1.00 85.81 179 PRO A CA 1
ATOM 1361 C C . PRO A 1 179 ? -0.287 -10.795 -5.928 1.00 85.81 179 PRO A C 1
ATOM 1363 O O . PRO A 1 179 ? 0.392 -10.305 -6.831 1.00 85.81 179 PRO A O 1
ATOM 1366 N N . SER A 1 180 ? 0.257 -11.592 -5.005 1.00 87.19 180 SER A N 1
ATOM 1367 C CA . SER A 1 180 ? 1.639 -12.069 -5.130 1.00 87.19 180 SER A CA 1
ATOM 1368 C C . SER A 1 180 ? 1.874 -13.399 -4.422 1.00 87.19 180 SER A C 1
ATOM 1370 O O . SER A 1 180 ? 1.267 -13.688 -3.402 1.00 87.19 180 SER A O 1
ATOM 1372 N N . TYR A 1 181 ? 2.828 -14.198 -4.908 1.00 88.06 181 TYR A N 1
ATOM 1373 C CA . TYR A 1 181 ? 3.199 -15.451 -4.236 1.00 88.06 181 TYR A CA 1
ATOM 1374 C C . TYR A 1 181 ? 3.739 -15.247 -2.815 1.00 88.06 181 TYR A C 1
ATOM 1376 O O . TYR A 1 181 ? 3.663 -16.163 -2.003 1.00 88.06 181 TYR A O 1
ATOM 1384 N N . ALA A 1 182 ? 4.300 -14.073 -2.516 1.00 87.50 182 ALA A N 1
ATOM 1385 C CA . ALA A 1 182 ? 4.884 -13.785 -1.211 1.00 87.50 182 ALA A CA 1
ATOM 1386 C C . ALA A 1 182 ? 3.824 -13.613 -0.113 1.00 87.50 182 ALA A C 1
ATOM 1388 O O . ALA A 1 182 ? 4.150 -13.780 1.058 1.00 87.50 182 ALA A O 1
ATOM 1389 N N . GLU A 1 183 ? 2.563 -13.344 -0.472 1.00 84.00 183 GLU A N 1
ATOM 1390 C CA . GLU A 1 183 ? 1.475 -13.151 0.496 1.00 84.00 183 GLU A CA 1
ATOM 1391 C C . GLU A 1 183 ? 1.206 -14.396 1.353 1.00 84.00 183 GLU A C 1
ATOM 1393 O O . GLU A 1 183 ? 0.743 -14.267 2.480 1.00 84.00 183 GLU A O 1
ATOM 1398 N N . ILE A 1 184 ? 1.596 -15.594 0.889 1.00 87.12 184 ILE A N 1
ATOM 1399 C CA . ILE A 1 184 ? 1.523 -16.828 1.690 1.00 87.12 184 ILE A CA 1
ATOM 1400 C C . ILE A 1 184 ? 2.298 -16.716 3.007 1.00 87.12 184 ILE A C 1
ATOM 1402 O O . ILE A 1 184 ? 1.974 -17.404 3.972 1.00 87.12 184 ILE A O 1
ATOM 1406 N N . LEU A 1 185 ? 3.324 -15.860 3.058 1.00 86.38 185 LEU A N 1
ATOM 1407 C CA . LEU A 1 185 ? 4.108 -15.640 4.265 1.00 86.38 185 LEU A CA 1
ATOM 1408 C C . LEU A 1 185 ? 3.279 -14.966 5.364 1.00 86.38 185 LEU A C 1
ATOM 1410 O O . LEU A 1 185 ? 3.514 -15.281 6.523 1.00 86.38 185 LEU A O 1
ATOM 1414 N N . GLU A 1 186 ? 2.281 -14.141 5.028 1.00 80.31 186 GLU A N 1
ATOM 1415 C CA . GLU A 1 186 ? 1.361 -13.539 6.016 1.00 80.31 186 GLU A CA 1
ATOM 1416 C C . GLU A 1 186 ? 0.486 -14.596 6.710 1.00 80.31 186 GLU A C 1
ATOM 1418 O O . GLU A 1 186 ? 0.067 -14.414 7.849 1.00 80.31 186 GLU A O 1
ATOM 1423 N N . GLU A 1 187 ? 0.218 -15.718 6.037 1.00 79.69 187 GLU A N 1
ATOM 1424 C CA . GLU A 1 187 ? -0.650 -16.787 6.548 1.00 79.69 187 GLU A CA 1
ATOM 1425 C C . GLU A 1 187 ? 0.090 -17.764 7.473 1.00 79.69 187 GLU A C 1
ATOM 1427 O O . GLU A 1 187 ? -0.516 -18.395 8.341 1.00 79.69 187 GLU A O 1
ATOM 1432 N N . ILE A 1 188 ? 1.402 -17.939 7.272 1.00 83.88 188 ILE A N 1
ATOM 1433 C CA . ILE A 1 188 ? 2.178 -19.002 7.935 1.00 83.88 188 ILE A CA 1
ATOM 1434 C C . ILE A 1 188 ? 3.310 -18.485 8.821 1.00 83.88 188 ILE A C 1
ATOM 1436 O O . ILE A 1 188 ? 3.776 -19.220 9.696 1.00 83.88 188 ILE A O 1
ATOM 1440 N N . VAL A 1 189 ? 3.787 -17.259 8.593 1.00 79.12 189 VAL A N 1
ATOM 1441 C CA . VAL A 1 189 ? 4.864 -16.651 9.376 1.00 79.12 189 VAL A CA 1
ATOM 1442 C C . VAL A 1 189 ? 4.238 -15.652 10.345 1.00 79.12 189 VAL A C 1
ATOM 1444 O O . VAL A 1 189 ? 3.549 -14.734 9.908 1.00 79.12 189 VAL A O 1
ATOM 1447 N N . PRO A 1 190 ? 4.462 -15.792 11.664 1.00 68.56 190 PRO A N 1
ATOM 1448 C CA . PRO A 1 190 ? 3.987 -14.790 12.603 1.00 68.56 190 PRO A CA 1
ATOM 1449 C C . PRO A 1 190 ? 4.657 -13.436 12.316 1.00 68.56 190 PRO A C 1
ATOM 1451 O O . PRO A 1 190 ? 5.807 -13.405 11.858 1.00 68.56 190 PRO A O 1
ATOM 1454 N N . PRO A 1 191 ? 3.993 -12.313 12.634 1.00 65.62 191 PRO A N 1
ATOM 1455 C CA . PRO A 1 191 ? 4.583 -10.990 12.492 1.00 65.62 191 PRO A CA 1
ATOM 1456 C C . PRO A 1 191 ? 5.953 -10.897 13.175 1.00 65.62 191 PRO A C 1
ATOM 1458 O O . PRO A 1 191 ? 6.174 -11.474 14.244 1.00 65.62 191 PRO A O 1
ATOM 1461 N N . LEU A 1 192 ? 6.874 -10.137 12.578 1.00 59.78 192 LEU A N 1
ATOM 1462 C CA . LEU A 1 192 ? 8.203 -9.874 13.138 1.00 59.78 192 LEU A CA 1
ATOM 1463 C C . LEU A 1 192 ? 8.097 -9.406 14.603 1.00 59.78 192 LEU A C 1
ATOM 1465 O O . LEU A 1 192 ? 7.621 -8.309 14.883 1.00 59.78 192 LEU A O 1
ATOM 1469 N N . GLY A 1 193 ? 8.557 -10.249 15.534 1.00 57.16 193 GLY A N 1
ATOM 1470 C CA . GLY A 1 193 ? 8.529 -9.988 16.980 1.00 57.16 193 GLY A CA 1
ATOM 1471 C C . GLY A 1 193 ? 7.540 -10.848 17.775 1.00 57.16 193 GLY A C 1
ATOM 1472 O O . GLY A 1 193 ? 7.697 -10.969 18.991 1.00 57.16 193 GLY A O 1
ATOM 1473 N N . GLU A 1 194 ? 6.589 -11.512 17.118 1.00 58.81 194 GLU A N 1
ATOM 1474 C CA . GLU A 1 194 ? 5.712 -12.502 17.743 1.00 58.81 194 GLU A CA 1
ATOM 1475 C C . GLU A 1 194 ? 6.338 -13.904 17.657 1.00 58.81 194 GLU A C 1
ATOM 1477 O O . GLU A 1 194 ? 6.904 -14.305 16.640 1.00 58.81 194 GLU A O 1
ATOM 1482 N N . ARG A 1 195 ? 6.280 -14.669 18.755 1.00 57.25 195 ARG A N 1
ATOM 1483 C CA . ARG A 1 195 ? 6.745 -16.064 18.780 1.00 57.25 195 ARG A CA 1
ATOM 1484 C C . ARG A 1 195 ? 5.548 -16.994 18.676 1.00 57.25 195 ARG A C 1
ATOM 1486 O O . ARG A 1 195 ? 4.585 -16.822 19.423 1.00 57.25 195 ARG A O 1
ATOM 1493 N N . VAL A 1 196 ? 5.660 -18.020 17.834 1.00 57.66 196 VAL A N 1
ATOM 1494 C CA . VAL A 1 196 ? 4.752 -19.173 17.887 1.00 57.66 196 VAL A CA 1
ATOM 1495 C C . VAL A 1 196 ? 4.916 -19.818 19.267 1.00 57.66 196 VAL A C 1
ATOM 1497 O O . VAL A 1 196 ? 6.041 -20.128 19.667 1.00 57.66 196 VAL A O 1
ATOM 1500 N N . ARG A 1 197 ? 3.818 -19.919 20.021 1.00 52.53 197 ARG A N 1
ATOM 1501 C CA . ARG A 1 197 ? 3.782 -20.640 21.299 1.00 52.53 197 ARG A CA 1
ATOM 1502 C C . ARG A 1 197 ? 3.719 -22.141 21.075 1.00 52.53 197 ARG A C 1
ATOM 1504 O O . ARG A 1 197 ? 3.003 -22.551 20.137 1.00 52.53 197 ARG A O 1
#

InterPro domains:
  IPR016156 FAD/NAD-linked reductase, dimerisation domain superfamily [SSF55424] (98-188)
  IPR036188 FAD/NAD(P)-binding domain superfamily [G3DSA:3.50.50.60] (4-175)
  IPR036188 FAD/NAD(P)-binding domain superfamily [SSF51905] (41-116)
  IPR050151 Class-I pyridine nucleotide-disulfide oxidoreductase [PTHR22912] (40-171)

Organism: Aquifex aeolicus (NCBI:txid63363)

Sequence (197 aa):
LESSLEALGVDISERGEGETIVESGNRIPDVCRQRFPFIRIRSDGFVDTDPFLETSVPGVYAVGDVVPPTGASFAYEKARVAVQNILYGKSVRFEPSKVPFVITSAYEIGFVGDPEKAVRFEHRSLSLNPKNFVNHPAGILKVGYDEDGSAVFLTVIGHGVSEIVNAFSALTGGAFSHPSYAEILEEIVPPLGERVR

pLDDT: mean 90.0, std 8.7, range [52.53, 98.31]

Radius of gyration: 19.87 Å; chains: 1; bounding box: 53×35×53 Å